Protein AF-0000000080777976 (afdb_homodimer)

Sequence (216 aa):
MDSKEVLAEQSKLFRENLPDVTKNFSDLCGTVFKDGKLSLKEKELIALAIAITVKCEGCVVHHTTGCVDAGCTMEEISEMIGVCVAMGGGPSKTFAGKALQLAEELLKMDSKEVLAEQSKLFRENLPDVTKNFSDLCGTVFKDGKLSLKEKELIALAIAITVKCEGCVVHHTTGCVDAGCTMEEISEMIGVCVAMGGGPSKTFAGKALQLAEELLK

Structure (mmCIF, N/CA/C/O backbone):
data_AF-0000000080777976-model_v1
#
loop_
_entity.id
_entity.type
_entity.pdbx_description
1 polymer 'Carboxymuconolactone decarboxylase-like domain-containing protein'
#
loop_
_atom_site.group_PDB
_atom_site.id
_atom_site.type_symbol
_atom_site.label_atom_id
_atom_site.label_alt_id
_atom_site.label_comp_id
_atom_site.label_asym_id
_atom_site.label_entity_id
_atom_site.label_seq_id
_atom_site.pdbx_PDB_ins_code
_atom_site.Cartn_x
_atom_site.Cartn_y
_atom_site.Cartn_z
_atom_site.occupancy
_atom_site.B_iso_or_equiv
_atom_site.auth_seq_id
_atom_site.auth_comp_id
_atom_site.auth_asym_id
_atom_site.auth_atom_id
_atom_site.pdbx_PDB_model_num
ATOM 1 N N . MET A 1 1 ? 10.43 26.172 -2.332 1 52.91 1 MET A N 1
ATOM 2 C CA . MET A 1 1 ? 9.602 26.031 -1.141 1 52.91 1 MET A CA 1
ATOM 3 C C . MET A 1 1 ? 9.664 24.594 -0.609 1 52.91 1 MET A C 1
ATOM 5 O O . MET A 1 1 ? 9.625 23.641 -1.383 1 52.91 1 MET A O 1
ATOM 9 N N . ASP A 1 2 ? 10.031 24.406 0.667 1 72 2 ASP A N 1
ATOM 10 C CA . ASP A 1 2 ? 10.125 23.141 1.373 1 72 2 ASP A CA 1
ATOM 11 C C . ASP A 1 2 ? 8.805 22.375 1.291 1 72 2 ASP A C 1
ATOM 13 O O . ASP A 1 2 ? 7.73 22.969 1.266 1 72 2 ASP A O 1
ATOM 17 N N . SER A 1 3 ? 8.875 21.109 0.883 1 76.94 3 SER A N 1
ATOM 18 C CA . SER A 1 3 ? 7.691 20.266 0.73 1 76.94 3 SER A CA 1
ATOM 19 C C . SER A 1 3 ? 6.715 20.469 1.886 1 76.94 3 SER A C 1
ATOM 21 O O . SER A 1 3 ? 5.504 20.516 1.678 1 76.94 3 SER A O 1
ATOM 23 N N . LYS A 1 4 ? 7.168 20.844 2.971 1 80.69 4 LYS A N 1
ATOM 24 C CA . LYS A 1 4 ? 6.332 21.031 4.152 1 80.69 4 LYS A CA 1
ATOM 25 C C . LYS A 1 4 ? 5.559 22.344 4.086 1 80.69 4 LYS A C 1
ATOM 27 O O . LYS A 1 4 ? 4.395 22.406 4.48 1 80.69 4 LYS A O 1
ATOM 32 N N . GLU A 1 5 ? 6.18 23.281 3.629 1 84.31 5 GLU A N 1
ATOM 33 C CA . GLU A 1 5 ? 5.551 24.594 3.488 1 84.31 5 GLU A CA 1
ATOM 34 C C . GLU A 1 5 ? 4.434 24.562 2.445 1 84.31 5 GLU A C 1
ATOM 36 O O . GLU A 1 5 ? 3.377 25.156 2.643 1 84.31 5 GLU A O 1
ATOM 41 N N . VAL A 1 6 ? 4.781 23.938 1.402 1 85.19 6 VAL A N 1
ATOM 42 C CA . VAL A 1 6 ? 3.789 23.828 0.337 1 85.19 6 VAL A CA 1
ATOM 43 C C . VAL A 1 6 ? 2.566 23.078 0.847 1 85.19 6 VAL A C 1
ATOM 45 O O . VAL A 1 6 ? 1.428 23.469 0.59 1 85.19 6 VAL A O 1
ATOM 48 N N . LEU A 1 7 ? 2.764 22.047 1.594 1 88.75 7 LEU A N 1
ATOM 49 C CA . LEU A 1 7 ? 1.675 21.25 2.146 1 88.75 7 LEU A CA 1
ATOM 50 C C . LEU A 1 7 ? 0.828 22.078 3.107 1 88.75 7 LEU A C 1
ATOM 52 O O . LEU A 1 7 ? -0.402 21.969 3.102 1 88.75 7 LEU A O 1
ATOM 56 N N . ALA A 1 8 ? 1.473 22.922 3.861 1 90.19 8 ALA A N 1
ATOM 57 C CA . ALA A 1 8 ? 0.773 23.766 4.82 1 90.19 8 ALA A CA 1
ATOM 58 C C . ALA A 1 8 ? -0.117 24.781 4.102 1 90.19 8 ALA A C 1
ATOM 60 O O . ALA A 1 8 ? -1.248 25.031 4.527 1 90.19 8 ALA A O 1
ATOM 61 N N . GLU A 1 9 ? 0.396 25.359 3.094 1 90.94 9 GLU A N 1
ATOM 62 C CA . GLU A 1 9 ? -0.361 26.328 2.316 1 90.94 9 GLU A CA 1
ATOM 63 C C . GLU A 1 9 ? -1.567 25.688 1.642 1 90.94 9 GLU A C 1
ATOM 65 O O . GLU A 1 9 ? -2.658 26.266 1.628 1 90.94 9 GLU A O 1
ATOM 70 N N . GLN A 1 10 ? -1.343 24.594 1.082 1 91.31 10 GLN A N 1
ATOM 71 C CA . GLN A 1 10 ? -2.434 23.875 0.436 1 91.31 10 GLN A CA 1
ATOM 72 C C . GLN A 1 10 ? -3.504 23.469 1.448 1 91.31 10 GLN A C 1
ATOM 74 O O . GLN A 1 10 ? -4.699 23.562 1.161 1 91.31 10 GLN A O 1
ATOM 79 N N . SER A 1 11 ? -3.043 23.062 2.566 1 92.62 11 SER A N 1
ATOM 80 C CA . SER A 1 11 ? -3.977 22.688 3.625 1 92.62 11 SER A CA 1
ATOM 81 C C . SER A 1 11 ? -4.836 23.875 4.043 1 92.62 11 SER A C 1
ATOM 83 O O . SER A 1 11 ? -6.035 23.719 4.293 1 92.62 11 SER A O 1
ATOM 85 N N . LYS A 1 12 ? -4.281 25 4.102 1 93.94 12 LYS A N 1
ATOM 86 C CA . LYS A 1 12 ? -5.02 26.219 4.418 1 93.94 12 LYS A CA 1
ATOM 87 C C . LYS A 1 12 ? -6.059 26.516 3.34 1 93.94 12 LYS A C 1
ATOM 89 O O . LYS A 1 12 ? -7.199 26.859 3.65 1 93.94 12 LYS A O 1
ATOM 94 N N . LEU A 1 13 ? -5.68 26.484 2.131 1 95.19 13 LEU A N 1
ATOM 95 C CA . LEU A 1 13 ? -6.586 26.734 1.016 1 95.19 13 LEU A CA 1
ATOM 96 C C . LEU A 1 13 ? -7.77 25.766 1.05 1 95.19 13 LEU A C 1
ATOM 98 O O . LEU A 1 13 ? -8.906 26.172 0.773 1 95.19 13 LEU A O 1
ATOM 102 N N . PHE A 1 14 ? -7.527 24.547 1.388 1 94.75 14 PHE A N 1
ATOM 103 C CA . PHE A 1 14 ? -8.594 23.562 1.475 1 94.75 14 PHE A CA 1
ATOM 104 C C . PHE A 1 14 ? -9.57 23.922 2.59 1 94.75 14 PHE A C 1
ATOM 106 O O . PHE A 1 14 ? -10.789 23.844 2.402 1 94.75 14 PHE A O 1
ATOM 113 N N . ARG A 1 15 ? -9 24.281 3.686 1 95.56 15 ARG A N 1
ATOM 114 C CA . ARG A 1 15 ? -9.844 24.625 4.828 1 95.56 15 ARG A CA 1
ATOM 115 C C . ARG A 1 15 ? -10.719 25.828 4.516 1 95.56 15 ARG A C 1
ATOM 117 O O . ARG A 1 15 ? -11.875 25.891 4.945 1 95.56 15 ARG A O 1
ATOM 124 N N . GLU A 1 16 ? -10.234 26.703 3.779 1 97.06 16 GLU A N 1
ATOM 125 C CA . GLU A 1 16 ? -10.945 27.938 3.484 1 97.06 16 GLU A CA 1
ATOM 126 C C . GLU A 1 16 ? -12 27.734 2.406 1 97.06 16 GLU A C 1
ATOM 128 O O . GLU A 1 16 ? -13.094 28.297 2.479 1 97.06 16 GLU A O 1
ATOM 133 N N . ASN A 1 17 ? -11.703 26.938 1.441 1 97.75 17 ASN A N 1
ATOM 134 C CA . ASN A 1 17 ? -12.57 26.859 0.273 1 97.75 17 ASN A CA 1
ATOM 135 C C . ASN A 1 17 ? -13.484 25.625 0.343 1 97.75 17 ASN A C 1
ATOM 137 O O . ASN A 1 17 ? -14.539 25.609 -0.288 1 97.75 17 ASN A O 1
ATOM 141 N N . LEU A 1 18 ? -13.117 24.625 1.074 1 97.69 18 LEU A N 1
ATOM 142 C CA . LEU A 1 18 ? -13.859 23.375 1.183 1 97.69 18 LEU A CA 1
ATOM 143 C C . LEU A 1 18 ? -13.938 22.906 2.631 1 97.69 18 LEU A C 1
ATOM 145 O O . LEU A 1 18 ? -13.539 21.781 2.943 1 97.69 18 LEU A O 1
ATOM 149 N N . PRO A 1 19 ? -14.461 23.656 3.545 1 97 19 PRO A N 1
ATOM 150 C CA . PRO A 1 19 ? -14.391 23.359 4.98 1 97 19 PRO A CA 1
ATOM 151 C C . PRO A 1 19 ? -15.086 22.062 5.348 1 97 19 PRO A C 1
ATOM 153 O O . PRO A 1 19 ? -14.57 21.281 6.164 1 97 19 PRO A O 1
ATOM 156 N N . ASP A 1 20 ? -16.109 21.844 4.648 1 97.94 20 ASP A N 1
ATOM 157 C CA . ASP A 1 20 ? -16.844 20.625 5 1 97.94 20 ASP A CA 1
ATOM 158 C C . ASP A 1 20 ? -16.109 19.391 4.508 1 97.94 20 ASP A C 1
ATOM 160 O O . ASP A 1 20 ? -16.031 18.375 5.215 1 97.94 20 ASP A O 1
ATOM 164 N N . VAL A 1 21 ? -15.641 19.5 3.303 1 97.19 21 VAL A N 1
ATOM 165 C CA . VAL A 1 21 ? -14.875 18.391 2.746 1 97.19 21 VAL A CA 1
ATOM 166 C C . VAL A 1 21 ? -13.633 18.125 3.598 1 97.19 21 VAL A C 1
ATOM 168 O O . VAL A 1 21 ? -13.305 16.984 3.902 1 97.19 21 VAL A O 1
ATOM 171 N N . THR A 1 22 ? -13.008 19.234 3.973 1 97.31 22 THR A N 1
ATOM 172 C CA . THR A 1 22 ? -11.797 19.125 4.781 1 97.31 22 THR A CA 1
ATOM 173 C C . THR A 1 22 ? -12.109 18.453 6.125 1 97.31 22 THR A C 1
ATOM 175 O O . THR A 1 22 ? -11.383 17.562 6.562 1 97.31 22 THR A O 1
ATOM 178 N N . LYS A 1 23 ? -13.141 18.828 6.711 1 97.56 23 LYS A N 1
ATOM 179 C CA . LYS A 1 23 ? -13.547 18.25 7.992 1 97.56 23 LYS A CA 1
ATOM 180 C C . LYS A 1 23 ? -13.883 16.766 7.852 1 97.56 23 LYS A C 1
ATOM 182 O O . LYS A 1 23 ? -13.445 15.953 8.664 1 97.56 23 LYS A O 1
ATOM 187 N N . ASN A 1 24 ? -14.656 16.422 6.895 1 97.94 24 ASN A N 1
ATOM 188 C CA . ASN A 1 24 ? -15.062 15.031 6.691 1 97.94 24 ASN A CA 1
ATOM 189 C C . ASN A 1 24 ? -13.867 14.141 6.383 1 97.94 24 ASN A C 1
ATOM 191 O O . ASN A 1 24 ? -13.812 12.992 6.836 1 97.94 24 ASN A O 1
ATOM 195 N N . PHE A 1 25 ? -12.961 14.719 5.598 1 97.56 25 PHE A N 1
ATOM 196 C CA . PHE A 1 25 ? -11.75 13.961 5.301 1 97.56 25 PHE A CA 1
ATOM 197 C C . PHE A 1 25 ? -10.922 13.742 6.559 1 97.56 25 PHE A C 1
ATOM 199 O O . PHE A 1 25 ? -10.406 12.641 6.789 1 97.56 25 PHE A O 1
ATOM 206 N N . SER A 1 26 ? -10.797 14.766 7.328 1 97.19 26 SER A N 1
ATOM 207 C CA . SER A 1 26 ? -10.078 14.648 8.586 1 97.19 26 SER A CA 1
ATOM 208 C C . SER A 1 26 ? -10.742 13.633 9.516 1 97.19 26 SER A C 1
ATOM 210 O O . SER A 1 26 ? -10.062 12.852 10.188 1 97.19 26 SER A O 1
ATOM 212 N N . ASP A 1 27 ? -12.039 13.641 9.562 1 98 27 ASP A N 1
ATOM 213 C CA . ASP A 1 27 ? -12.789 12.68 10.375 1 98 27 ASP A CA 1
ATOM 214 C C . ASP A 1 27 ? -12.57 11.25 9.867 1 98 27 ASP A C 1
ATOM 216 O O . ASP A 1 27 ? -12.438 10.32 10.664 1 98 27 ASP A O 1
ATOM 220 N N . LEU A 1 28 ? -12.578 11.094 8.57 1 97.94 28 LEU A N 1
ATOM 221 C CA . LEU A 1 28 ? -12.297 9.789 7.973 1 97.94 28 LEU A CA 1
ATOM 222 C C . LEU A 1 28 ? -10.914 9.289 8.391 1 97.94 28 LEU A C 1
ATOM 224 O O . LEU A 1 28 ? -10.773 8.156 8.844 1 97.94 28 LEU A O 1
ATOM 228 N N . CYS A 1 29 ? -9.914 10.125 8.266 1 97.88 29 CYS A N 1
ATOM 229 C CA . CYS A 1 29 ? -8.555 9.75 8.633 1 97.88 29 CYS A CA 1
ATOM 230 C C . CYS A 1 29 ? -8.469 9.422 10.117 1 97.88 29 CYS A C 1
ATOM 232 O O . CYS A 1 29 ? -7.785 8.469 10.508 1 97.88 29 CYS A O 1
ATOM 234 N N . GLY A 1 30 ? -9.18 10.227 10.945 1 97.5 30 GLY A N 1
ATOM 235 C CA . GLY A 1 30 ? -9.227 9.938 12.367 1 97.5 30 GLY A CA 1
ATOM 236 C C . GLY A 1 30 ? -9.789 8.562 12.68 1 97.5 30 GLY A C 1
ATOM 237 O O . GLY A 1 30 ? -9.312 7.883 13.594 1 97.5 30 GLY A O 1
ATOM 238 N N . THR A 1 31 ? -10.75 8.117 11.945 1 97.69 31 THR A N 1
ATOM 239 C CA . THR A 1 31 ? -11.375 6.812 12.125 1 97.69 31 THR A CA 1
ATOM 240 C C . THR A 1 31 ? -10.477 5.699 11.602 1 97.69 31 THR A C 1
ATOM 242 O O . THR A 1 31 ? -10.289 4.68 12.273 1 97.69 31 THR A O 1
ATOM 245 N N . VAL A 1 32 ? -9.891 5.906 10.5 1 97.94 32 VAL A N 1
ATOM 246 C CA . VAL A 1 32 ? -9.133 4.895 9.773 1 97.94 32 VAL A CA 1
ATOM 247 C C . VAL A 1 32 ? -7.816 4.609 10.5 1 97.94 32 VAL A C 1
ATOM 249 O O . VAL A 1 32 ? -7.371 3.461 10.562 1 97.94 32 VAL A O 1
ATOM 252 N N . PHE A 1 33 ? -7.238 5.602 11.078 1 98.12 33 PHE A N 1
ATOM 253 C CA . PHE A 1 33 ? -5.883 5.445 11.594 1 98.12 33 PHE A CA 1
ATOM 254 C C . PHE A 1 33 ? -5.898 5.23 13.102 1 98.12 33 PHE A C 1
ATOM 256 O O . PHE A 1 33 ? -4.844 5.219 13.742 1 98.12 33 PHE A O 1
ATOM 263 N N . LYS A 1 34 ? -7.109 5.004 13.602 1 96.38 34 LYS A N 1
ATOM 264 C CA . LYS A 1 34 ? -7.191 4.562 14.992 1 96.38 34 LYS A CA 1
ATOM 265 C C . LYS A 1 34 ? -6.676 3.137 15.148 1 96.38 34 LYS A C 1
ATOM 267 O O . LYS A 1 34 ? -6.832 2.312 14.242 1 96.38 34 LYS A O 1
ATOM 272 N N . ASP A 1 35 ? -6.098 2.838 16.359 1 96.38 35 ASP A N 1
ATOM 273 C CA . ASP A 1 35 ? -5.688 1.468 16.656 1 96.38 35 ASP A CA 1
ATOM 274 C C . ASP A 1 35 ? -6.875 0.513 16.594 1 96.38 35 ASP A C 1
ATOM 276 O O . ASP A 1 35 ? -7.98 0.862 17.016 1 96.38 35 ASP A O 1
ATOM 280 N N . GLY A 1 36 ? -6.648 -0.635 16.094 1 96.19 36 GLY A N 1
ATOM 281 C CA . GLY A 1 36 ? -7.578 -1.751 16 1 96.19 36 GLY A CA 1
ATOM 282 C C . GLY A 1 36 ? -6.883 -3.096 15.891 1 96.19 36 GLY A C 1
ATOM 283 O O . GLY A 1 36 ? -5.957 -3.385 16.656 1 96.19 36 GLY A O 1
ATOM 284 N N . LYS A 1 37 ? -7.398 -3.939 15.016 1 97.19 37 LYS A N 1
ATOM 285 C CA . LYS A 1 37 ? -6.68 -5.184 14.758 1 97.19 37 LYS A CA 1
ATOM 286 C C . LYS A 1 37 ? -5.305 -4.914 14.164 1 97.19 37 LYS A C 1
ATOM 288 O O . LYS A 1 37 ? -4.355 -5.664 14.406 1 97.19 37 LYS A O 1
ATOM 293 N N . LEU A 1 38 ? -5.301 -3.904 13.289 1 97.88 38 LEU A N 1
ATOM 294 C CA . LEU A 1 38 ? -4.023 -3.348 12.867 1 97.88 38 LEU A CA 1
ATOM 295 C C . LEU A 1 38 ? -3.633 -2.158 13.742 1 97.88 38 LEU A C 1
ATOM 297 O O . LEU A 1 38 ? -4.473 -1.312 14.055 1 97.88 38 LEU A O 1
ATOM 301 N N . SER A 1 39 ? -2.359 -2.107 14.094 1 98.31 39 SER A N 1
ATOM 302 C CA . SER A 1 39 ? -1.859 -0.978 14.875 1 98.31 39 SER A CA 1
ATOM 303 C C . SER A 1 39 ? -1.687 0.261 14 1 98.31 39 SER A C 1
ATOM 305 O O . SER A 1 39 ? -1.644 0.162 12.773 1 98.31 39 SER A O 1
ATOM 307 N N . LEU A 1 40 ? -1.565 1.391 14.688 1 98.25 40 LEU A N 1
ATOM 308 C CA . LEU A 1 40 ? -1.245 2.621 13.969 1 98.25 40 LEU A CA 1
ATOM 309 C C . LEU A 1 40 ? 0.042 2.465 13.164 1 98.25 40 LEU A C 1
ATOM 311 O O . LEU A 1 40 ? 0.13 2.936 12.031 1 98.25 40 LEU A O 1
ATOM 315 N N . LYS A 1 41 ? 1.002 1.808 13.75 1 98.19 41 LYS A N 1
ATOM 316 C CA . LYS A 1 41 ? 2.279 1.559 13.086 1 98.19 41 LYS A CA 1
ATOM 317 C C . LYS A 1 41 ? 2.082 0.798 11.781 1 9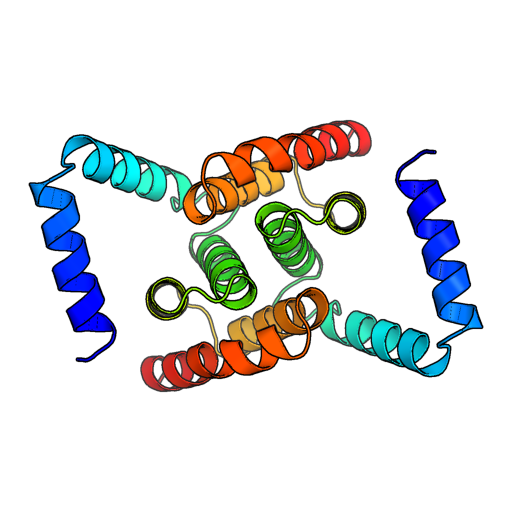8.19 41 LYS A C 1
ATOM 319 O O . LYS A 1 41 ? 2.637 1.178 10.75 1 98.19 41 LYS A O 1
ATOM 324 N N . GLU A 1 42 ? 1.254 -0.212 11.805 1 98.5 42 GLU A N 1
ATOM 325 C CA . GLU A 1 42 ? 0.974 -1.018 10.625 1 98.5 42 GLU A CA 1
ATOM 326 C C . GLU A 1 42 ? 0.219 -0.21 9.57 1 98.5 42 GLU A C 1
ATOM 328 O O . GLU A 1 42 ? 0.514 -0.304 8.375 1 98.5 42 GLU A O 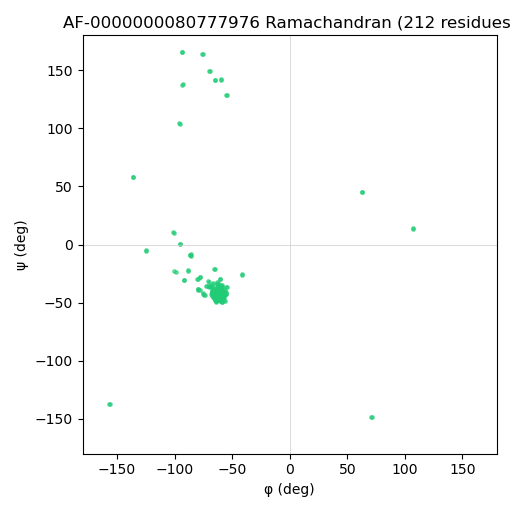1
ATOM 333 N N . LYS A 1 43 ? -0.694 0.569 10.008 1 98.81 43 LYS A N 1
ATOM 334 C CA . LYS A 1 43 ? -1.496 1.364 9.078 1 98.81 43 LYS A CA 1
ATOM 335 C C . LYS A 1 43 ? -0.656 2.455 8.422 1 98.81 43 LYS A C 1
ATOM 337 O O . LYS A 1 43 ? -0.855 2.777 7.25 1 98.81 43 LYS A O 1
ATOM 342 N N . GLU A 1 44 ? 0.287 3.041 9.148 1 98.75 44 GLU A N 1
ATOM 343 C CA . GLU A 1 44 ? 1.192 4.031 8.57 1 98.75 44 GLU A CA 1
ATOM 344 C C . GLU A 1 44 ? 2.117 3.395 7.535 1 98.75 44 GLU A C 1
ATOM 346 O O . GLU A 1 44 ? 2.42 4.004 6.508 1 98.75 44 GLU A O 1
ATOM 351 N N . LEU A 1 45 ? 2.561 2.145 7.84 1 98.81 45 LEU A N 1
ATOM 352 C CA . LEU A 1 45 ? 3.381 1.438 6.859 1 98.81 45 LEU A CA 1
ATOM 353 C C . LEU A 1 45 ? 2.604 1.198 5.57 1 98.81 45 LEU A C 1
ATOM 355 O O . LEU A 1 45 ? 3.141 1.369 4.477 1 98.81 45 LEU A O 1
ATOM 359 N N . ILE A 1 46 ? 1.351 0.856 5.723 1 98.88 46 ILE A N 1
ATOM 360 C CA . ILE A 1 46 ? 0.497 0.605 4.566 1 98.88 46 ILE A CA 1
ATOM 361 C C . ILE A 1 46 ? 0.293 1.901 3.783 1 98.88 46 ILE A C 1
ATOM 363 O O . ILE A 1 46 ? 0.428 1.923 2.559 1 98.88 46 ILE A O 1
ATOM 367 N N . ALA A 1 47 ? 0.011 2.969 4.465 1 98.81 47 ALA A N 1
ATOM 368 C CA . ALA A 1 47 ? -0.204 4.262 3.818 1 98.81 47 ALA A CA 1
ATOM 369 C C . ALA A 1 47 ? 1.056 4.73 3.094 1 98.81 47 ALA A C 1
ATOM 371 O O . ALA A 1 47 ? 0.979 5.254 1.98 1 98.81 47 ALA A O 1
ATOM 372 N N . LEU A 1 48 ? 2.203 4.531 3.703 1 98.75 48 LEU A N 1
ATOM 373 C CA . LEU A 1 48 ? 3.465 4.922 3.086 1 98.75 48 LEU A CA 1
ATOM 374 C C . LEU A 1 48 ? 3.738 4.098 1.832 1 98.75 48 LEU A C 1
ATOM 376 O O . LEU A 1 48 ? 4.191 4.633 0.817 1 98.75 48 LEU A O 1
ATOM 380 N N . ALA A 1 49 ? 3.459 2.803 1.928 1 98.81 49 ALA A N 1
ATOM 381 C CA . ALA A 1 49 ? 3.635 1.949 0.756 1 98.81 49 ALA A CA 1
ATOM 382 C C . ALA A 1 49 ? 2.777 2.432 -0.409 1 98.81 49 ALA A C 1
ATOM 384 O O . ALA A 1 49 ? 3.246 2.5 -1.548 1 98.81 49 ALA A O 1
ATOM 385 N N . ILE A 1 50 ? 1.543 2.773 -0.069 1 98.69 50 ILE A N 1
ATOM 386 C CA . ILE A 1 50 ? 0.646 3.293 -1.095 1 98.69 50 ILE A CA 1
ATOM 387 C C . ILE A 1 50 ? 1.21 4.594 -1.664 1 98.69 50 ILE A C 1
ATOM 389 O O . ILE A 1 50 ? 1.285 4.766 -2.883 1 98.69 50 ILE A O 1
ATOM 393 N N . ALA A 1 51 ? 1.657 5.508 -0.828 1 98.31 51 ALA A N 1
ATOM 394 C CA . ALA A 1 51 ? 2.18 6.809 -1.242 1 98.31 51 ALA A CA 1
ATOM 395 C C . ALA A 1 51 ? 3.354 6.648 -2.205 1 98.31 51 ALA A C 1
ATOM 397 O O . ALA A 1 51 ? 3.418 7.324 -3.232 1 98.31 51 ALA A O 1
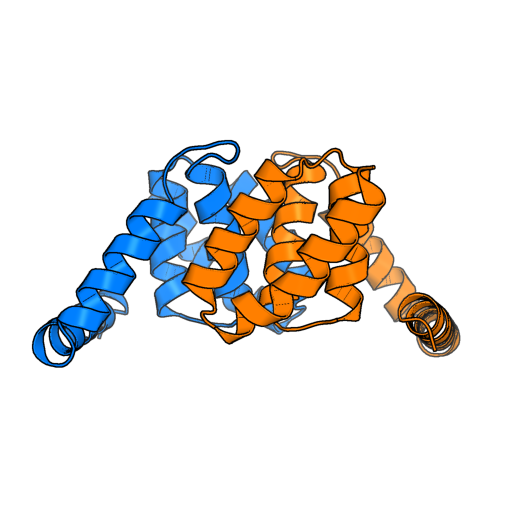ATOM 398 N N . ILE A 1 52 ? 4.27 5.727 -1.858 1 98.19 52 ILE A N 1
ATOM 399 C CA . ILE A 1 52 ? 5.457 5.48 -2.668 1 98.19 52 ILE A CA 1
ATOM 400 C C . ILE A 1 52 ? 5.043 4.965 -4.047 1 98.19 52 ILE A C 1
ATOM 402 O O . ILE A 1 52 ? 5.562 5.422 -5.066 1 98.19 52 ILE A O 1
ATOM 406 N N . THR A 1 53 ? 4.105 4.086 -4.023 1 97.75 53 THR A N 1
ATOM 407 C CA . THR A 1 53 ? 3.791 3.385 -5.262 1 97.75 53 THR A CA 1
ATOM 408 C C . THR A 1 53 ? 2.951 4.266 -6.184 1 97.75 53 THR A C 1
ATOM 410 O O . THR A 1 53 ? 3.076 4.191 -7.406 1 97.75 53 THR A O 1
ATOM 413 N N . VAL A 1 54 ? 2.156 5.203 -5.617 1 96.69 54 VAL A N 1
ATOM 414 C CA . VAL A 1 54 ? 1.346 6.082 -6.457 1 96.69 54 VAL A CA 1
ATOM 415 C C . VAL A 1 54 ? 2.084 7.398 -6.691 1 96.69 54 VAL A C 1
ATOM 417 O O . VAL A 1 54 ? 1.549 8.312 -7.324 1 96.69 54 VAL A O 1
ATOM 420 N N . LYS A 1 55 ? 3.271 7.543 -6.152 1 96.5 55 LYS A N 1
ATOM 421 C CA . LYS A 1 55 ? 4.195 8.648 -6.395 1 96.5 55 LYS A CA 1
ATOM 422 C C . LYS A 1 55 ? 3.6 9.977 -5.926 1 96.5 55 LYS A C 1
ATOM 424 O O . LYS A 1 55 ? 3.621 10.961 -6.66 1 96.5 55 LYS A O 1
ATOM 429 N N . CYS A 1 56 ? 3.043 9.977 -4.77 1 95.56 56 CYS A N 1
ATOM 430 C CA . CYS A 1 56 ? 2.537 11.188 -4.121 1 95.56 56 CYS A CA 1
ATOM 431 C C . CYS A 1 56 ? 3.566 11.758 -3.152 1 95.56 56 CYS A C 1
ATOM 433 O O . CYS A 1 56 ? 3.699 11.273 -2.025 1 95.56 56 CYS A O 1
ATOM 435 N N . GLU A 1 57 ? 4.199 12.828 -3.557 1 94 57 GLU A N 1
ATOM 436 C CA . GLU A 1 57 ? 5.34 13.359 -2.818 1 94 57 GLU A CA 1
ATOM 437 C C . GLU A 1 57 ? 4.922 13.844 -1.432 1 94 57 GLU A C 1
ATOM 439 O O . GLU A 1 57 ? 5.57 13.523 -0.435 1 94 57 GLU A O 1
ATOM 444 N N . GLY A 1 58 ? 3.869 14.602 -1.386 1 94.12 58 GLY A N 1
ATOM 445 C CA . GLY A 1 58 ? 3.4 15.078 -0.096 1 94.12 58 GLY A CA 1
ATOM 446 C C . GLY A 1 58 ? 3.021 13.953 0.854 1 94.12 58 GLY A C 1
ATOM 447 O O . GLY A 1 58 ? 3.297 14.031 2.055 1 94.12 58 GLY A O 1
ATOM 448 N N . CYS A 1 59 ? 2.443 12.891 0.347 1 97.06 59 CYS A N 1
ATOM 449 C CA . CYS A 1 59 ? 2.035 11.758 1.171 1 97.06 59 CYS A CA 1
ATOM 450 C C . CYS A 1 59 ? 3.248 10.992 1.688 1 97.06 59 CYS A C 1
ATOM 452 O O . CYS A 1 59 ? 3.225 10.469 2.803 1 97.06 59 CYS A O 1
ATOM 454 N N . VAL A 1 60 ? 4.277 10.93 0.803 1 97.06 60 VAL A N 1
ATOM 455 C CA . VAL A 1 60 ? 5.492 10.242 1.228 1 97.06 60 VAL A CA 1
ATOM 456 C C . VAL A 1 60 ? 6.078 10.938 2.455 1 97.06 60 VAL A C 1
ATOM 458 O O . VAL A 1 60 ? 6.457 10.273 3.426 1 97.06 60 VAL A O 1
ATOM 461 N N . VAL A 1 61 ? 6.117 12.219 2.451 1 95.44 61 VAL A N 1
ATOM 462 C CA . VAL A 1 61 ? 6.641 12.977 3.58 1 95.44 61 VAL A CA 1
ATOM 463 C C . VAL A 1 61 ? 5.75 12.766 4.805 1 95.44 61 VAL A C 1
ATOM 465 O O . VAL A 1 61 ? 6.246 12.469 5.895 1 95.44 61 VAL A O 1
ATOM 468 N N . HIS A 1 62 ? 4.508 12.891 4.602 1 96.38 62 HIS A 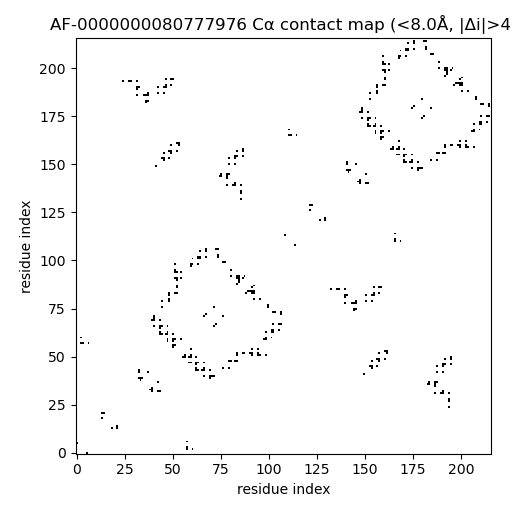N 1
ATOM 469 C CA . HIS A 1 62 ? 3.549 12.805 5.695 1 96.38 62 HIS A CA 1
ATOM 470 C C . HIS A 1 62 ? 3.578 11.422 6.344 1 96.38 62 HIS A C 1
ATOM 472 O O . HIS A 1 62 ? 3.68 11.312 7.566 1 96.38 62 HIS A O 1
ATOM 478 N N . HIS A 1 63 ? 3.586 10.406 5.602 1 98.25 63 HIS A N 1
ATOM 479 C CA . HIS A 1 63 ? 3.436 9.07 6.164 1 98.25 63 HIS A CA 1
ATOM 480 C C . HIS A 1 63 ? 4.785 8.477 6.559 1 98.25 63 HIS A C 1
ATOM 482 O O . HIS A 1 63 ? 4.852 7.562 7.383 1 98.25 63 HIS A O 1
ATOM 488 N N . THR A 1 64 ? 5.875 8.977 5.969 1 98.19 64 THR A N 1
ATOM 489 C CA . THR A 1 64 ? 7.168 8.625 6.547 1 98.19 64 THR A CA 1
ATOM 490 C C . THR A 1 64 ? 7.285 9.156 7.973 1 98.19 64 THR A C 1
ATOM 492 O O . THR A 1 64 ? 7.688 8.422 8.883 1 98.19 64 THR A O 1
ATOM 495 N N . THR A 1 65 ? 6.922 10.422 8.141 1 97.81 65 THR A N 1
ATOM 496 C CA . THR A 1 65 ? 6.918 11.023 9.469 1 97.81 65 THR A CA 1
ATOM 497 C C . THR A 1 65 ? 5.984 10.258 10.406 1 97.81 65 THR A C 1
ATOM 499 O O . THR A 1 65 ? 6.34 9.977 11.555 1 97.81 65 THR A O 1
ATOM 502 N N . GLY A 1 66 ? 4.797 9.922 9.891 1 97.94 66 GLY A N 1
ATOM 503 C CA . GLY A 1 66 ? 3.852 9.141 10.672 1 97.94 66 GLY A CA 1
ATOM 504 C C . GLY A 1 66 ? 4.402 7.793 11.102 1 97.94 66 GLY A C 1
ATOM 505 O O . GLY A 1 66 ? 4.176 7.352 12.234 1 97.94 66 GLY A O 1
ATOM 506 N N . CYS A 1 67 ? 5.109 7.105 10.219 1 98.5 67 CYS A N 1
ATOM 507 C CA . CYS A 1 67 ? 5.727 5.824 10.531 1 98.5 67 CYS A CA 1
ATOM 508 C C . CYS A 1 67 ? 6.727 5.965 11.672 1 98.5 67 CYS A C 1
ATOM 510 O O . CYS A 1 67 ? 6.684 5.195 12.633 1 98.5 67 CYS A O 1
ATOM 512 N N . VAL A 1 68 ? 7.59 6.945 11.555 1 98.44 68 VAL A N 1
ATOM 513 C CA . VAL A 1 68 ? 8.625 7.145 12.562 1 98.44 68 VAL A CA 1
ATOM 514 C C . VAL A 1 68 ? 7.98 7.508 13.898 1 98.44 68 VAL A C 1
ATOM 516 O O . VAL A 1 68 ? 8.344 6.953 14.945 1 98.44 68 VAL A O 1
ATOM 519 N N . ASP A 1 69 ? 7.004 8.406 13.891 1 98.19 69 ASP A N 1
ATOM 520 C CA . ASP A 1 69 ? 6.305 8.812 15.109 1 98.19 69 ASP A CA 1
ATOM 521 C C . ASP A 1 69 ? 5.605 7.629 15.766 1 98.19 69 ASP A C 1
ATOM 523 O O . ASP A 1 69 ? 5.488 7.574 16.984 1 98.19 69 ASP A O 1
ATOM 527 N N . ALA A 1 70 ? 5.184 6.633 14.977 1 98.06 70 ALA A N 1
ATOM 528 C CA . ALA A 1 70 ? 4.453 5.473 15.484 1 98.06 70 ALA A CA 1
ATOM 529 C C . ALA A 1 70 ? 5.41 4.387 15.961 1 98.06 70 ALA A C 1
ATOM 531 O O . ALA A 1 70 ? 4.98 3.354 16.469 1 98.06 70 ALA A O 1
ATOM 532 N N . GLY A 1 71 ? 6.723 4.578 15.664 1 98.06 71 GLY A N 1
ATOM 533 C CA . GLY A 1 71 ? 7.715 3.67 16.219 1 98.06 71 GLY A CA 1
ATOM 534 C C . GLY A 1 71 ? 8.289 2.719 15.188 1 98.06 71 GLY A C 1
ATOM 535 O O . GLY A 1 71 ? 8.914 1.715 15.539 1 98.06 71 GLY A O 1
ATOM 536 N N . CYS A 1 72 ? 8.062 2.988 13.953 1 98.06 72 CYS A N 1
ATOM 537 C CA . CYS A 1 72 ? 8.672 2.156 12.922 1 98.06 72 CYS A CA 1
ATOM 538 C C . CYS A 1 72 ? 10.188 2.275 12.945 1 98.06 72 CYS A C 1
ATOM 540 O O . CYS A 1 72 ? 10.727 3.369 13.125 1 98.06 72 CYS A O 1
ATOM 542 N N . THR A 1 73 ? 10.82 1.086 12.703 1 97.88 73 THR A N 1
ATOM 543 C CA . THR A 1 73 ? 12.281 1.078 12.586 1 97.88 73 THR A CA 1
ATOM 544 C C . THR A 1 73 ? 12.711 1.216 11.133 1 97.88 73 THR A C 1
ATOM 546 O O . THR A 1 73 ? 11.891 1.072 10.219 1 97.88 73 THR A O 1
ATOM 549 N N . MET A 1 74 ? 14.055 1.53 11 1 97.5 74 MET A N 1
ATOM 550 C CA . MET A 1 74 ? 14.602 1.6 9.656 1 97.5 74 MET A CA 1
ATOM 551 C C . MET A 1 74 ? 14.445 0.265 8.93 1 97.5 74 MET A C 1
ATOM 553 O O . MET A 1 74 ? 14.18 0.232 7.73 1 97.5 74 MET A O 1
ATOM 557 N N . GLU A 1 75 ? 14.555 -0.815 9.688 1 97.81 75 GLU A N 1
ATOM 558 C CA . GLU A 1 75 ? 14.43 -2.146 9.102 1 97.81 75 GLU A CA 1
ATOM 559 C C . GLU A 1 75 ? 13 -2.408 8.625 1 97.81 75 GLU A C 1
ATOM 561 O O . GLU A 1 75 ? 12.789 -2.961 7.547 1 97.81 75 GLU A O 1
ATOM 566 N N . GLU A 1 76 ? 12.031 -2.025 9.391 1 98.25 76 GLU A N 1
ATOM 567 C CA . GLU A 1 76 ? 10.633 -2.193 9 1 98.25 76 GLU A CA 1
ATOM 568 C C . GLU A 1 76 ? 10.305 -1.374 7.754 1 98.25 76 GLU A C 1
ATOM 570 O O . GLU A 1 76 ? 9.656 -1.87 6.832 1 98.25 76 GLU A O 1
ATOM 575 N N . ILE A 1 77 ? 10.805 -0.17 7.711 1 98.62 77 ILE A N 1
ATOM 576 C CA . ILE A 1 77 ? 10.57 0.71 6.57 1 98.62 77 ILE A CA 1
ATOM 577 C C . ILE A 1 77 ? 11.266 0.145 5.332 1 98.62 77 ILE A C 1
ATOM 579 O O . ILE A 1 77 ? 10.688 0.128 4.242 1 98.62 77 ILE A O 1
ATOM 583 N N . SER A 1 78 ? 12.445 -0.391 5.516 1 98.31 78 SER A N 1
ATOM 584 C CA . SER A 1 78 ? 13.203 -0.959 4.402 1 98.31 78 SER A CA 1
ATOM 585 C C . SER A 1 78 ? 12.508 -2.197 3.84 1 98.31 78 SER A C 1
ATOM 587 O O . SER A 1 78 ? 12.43 -2.371 2.621 1 98.31 78 SER A O 1
ATOM 589 N N . GLU A 1 79 ? 12.055 -3.027 4.715 1 98.5 79 GLU A N 1
ATOM 590 C CA . GLU A 1 79 ? 11.352 -4.219 4.254 1 98.5 79 GLU A CA 1
ATOM 591 C C . GLU A 1 79 ? 10.062 -3.852 3.52 1 98.5 79 GLU A C 1
ATOM 593 O O . GLU A 1 79 ? 9.719 -4.465 2.508 1 98.5 79 GLU A O 1
ATOM 598 N N . MET A 1 80 ? 9.336 -2.859 4.027 1 98.69 80 MET A N 1
ATOM 599 C CA . MET A 1 80 ? 8.148 -2.375 3.34 1 98.69 80 MET A CA 1
ATOM 600 C C . MET A 1 80 ? 8.492 -1.847 1.952 1 98.69 80 MET A C 1
ATOM 602 O O . MET A 1 80 ? 7.781 -2.117 0.983 1 98.69 80 MET A O 1
ATOM 606 N N . ILE A 1 81 ? 9.594 -1.182 1.815 1 98.56 81 ILE A N 1
ATOM 607 C CA . ILE A 1 81 ? 10.023 -0.638 0.533 1 98.56 81 ILE A CA 1
ATOM 608 C C . ILE A 1 81 ? 10.344 -1.778 -0.432 1 98.56 81 ILE A C 1
ATOM 610 O O . ILE A 1 81 ? 10.07 -1.68 -1.631 1 98.56 81 ILE A O 1
ATOM 614 N N . GLY A 1 82 ? 10.867 -2.887 0.148 1 98.56 82 GLY A N 1
ATOM 615 C CA . GLY A 1 82 ? 11.023 -4.066 -0.687 1 98.56 82 GLY A CA 1
ATOM 616 C C . GLY A 1 82 ? 9.734 -4.5 -1.357 1 98.56 82 GLY A C 1
ATOM 617 O O . GLY A 1 82 ? 9.727 -4.836 -2.543 1 98.56 82 GLY A O 1
ATOM 618 N N . VAL A 1 83 ? 8.648 -4.469 -0.615 1 98.69 83 VAL A N 1
ATOM 619 C CA . VAL A 1 83 ? 7.344 -4.828 -1.172 1 98.69 83 VAL A CA 1
ATOM 620 C C . VAL A 1 83 ? 6.953 -3.826 -2.254 1 98.69 83 VAL A C 1
ATOM 622 O O . VAL A 1 83 ? 6.457 -4.211 -3.314 1 98.69 83 VAL A O 1
ATOM 625 N N . CYS A 1 84 ? 7.254 -2.531 -2.027 1 98.56 84 CYS A N 1
ATOM 626 C CA . CYS A 1 84 ? 6.973 -1.506 -3.025 1 98.56 84 CYS A CA 1
ATOM 627 C C . CYS A 1 84 ? 7.723 -1.782 -4.32 1 98.56 84 CYS A C 1
ATOM 629 O O . CYS A 1 84 ? 7.184 -1.59 -5.41 1 98.56 84 CYS A O 1
ATOM 631 N N . VAL A 1 85 ? 8.953 -2.178 -4.215 1 98 85 VAL A N 1
ATOM 632 C CA . VAL A 1 85 ? 9.781 -2.43 -5.387 1 98 85 VAL A CA 1
ATOM 633 C C . VAL A 1 85 ? 9.258 -3.643 -6.148 1 98 85 VAL A C 1
ATOM 635 O O . VAL A 1 85 ? 9.172 -3.625 -7.379 1 98 85 VAL A O 1
ATOM 638 N N . ALA A 1 86 ? 8.852 -4.684 -5.414 1 98.25 86 ALA A N 1
ATOM 639 C CA . ALA A 1 86 ? 8.273 -5.859 -6.055 1 98.25 86 ALA A CA 1
ATOM 640 C C . ALA A 1 86 ? 6.98 -5.512 -6.777 1 98.25 86 ALA A C 1
ATOM 642 O O . ALA A 1 86 ? 6.703 -6.035 -7.859 1 98.25 86 ALA A O 1
ATOM 643 N N . MET A 1 87 ? 6.277 -4.578 -6.25 1 97.81 87 MET A N 1
ATOM 644 C CA . MET A 1 87 ? 4.945 -4.266 -6.754 1 97.81 87 MET A CA 1
ATOM 645 C C . MET A 1 87 ? 5.008 -3.18 -7.82 1 97.81 87 MET A C 1
ATOM 647 O O . MET A 1 87 ? 4.184 -3.15 -8.734 1 97.81 87 MET A O 1
ATOM 651 N N . GLY A 1 88 ? 6 -2.285 -7.707 1 97.19 88 GLY A N 1
ATOM 652 C CA . GLY A 1 88 ? 5.992 -1.105 -8.555 1 97.19 88 GLY A CA 1
ATOM 653 C C . GLY A 1 88 ? 7.273 -0.932 -9.352 1 97.19 88 GLY A C 1
ATOM 654 O O . GLY A 1 88 ? 7.441 0.067 -10.055 1 97.19 88 GLY A O 1
ATOM 655 N N . GLY A 1 89 ? 8.266 -1.771 -9.133 1 96.25 89 GLY A N 1
ATOM 656 C CA . GLY A 1 89 ? 9.477 -1.794 -9.93 1 96.25 89 GLY A CA 1
ATOM 657 C C . GLY A 1 89 ? 10.367 -0.586 -9.703 1 96.25 89 GLY A C 1
ATOM 658 O O . GLY A 1 89 ? 10.484 -0.102 -8.57 1 96.25 89 GLY A O 1
ATOM 659 N N . GLY A 1 90 ? 11.031 -0.258 -10.789 1 95.25 90 GLY A N 1
ATOM 660 C CA . GLY A 1 90 ? 12.008 0.822 -10.781 1 95.25 90 GLY A CA 1
ATOM 661 C C . GLY A 1 90 ? 11.43 2.145 -10.32 1 95.25 90 GLY A C 1
ATOM 662 O O . GLY A 1 90 ? 12.031 2.83 -9.484 1 95.25 90 GLY A O 1
ATOM 663 N N . PRO A 1 91 ? 10.305 2.518 -10.859 1 95.12 91 PRO A N 1
ATOM 664 C CA . PRO A 1 91 ? 9.711 3.777 -10.406 1 95.12 91 PRO A CA 1
ATOM 665 C C . PRO A 1 91 ? 9.477 3.816 -8.898 1 95.12 91 PRO A C 1
ATOM 667 O O . PRO A 1 91 ? 9.758 4.828 -8.258 1 95.12 91 PRO A O 1
ATOM 670 N N . SER A 1 92 ? 8.984 2.723 -8.336 1 96.75 92 SER A N 1
ATOM 671 C CA . SER A 1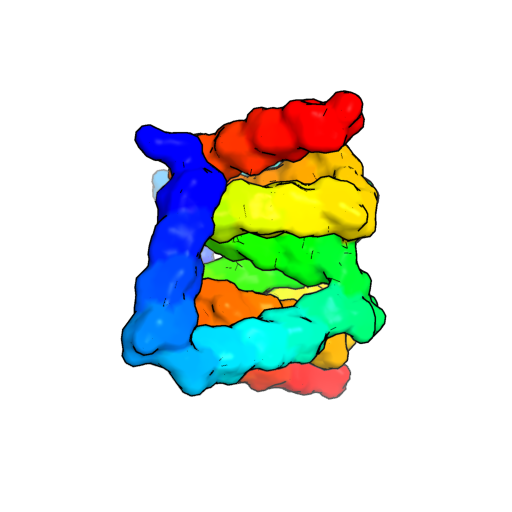 92 ? 8.797 2.678 -6.887 1 96.75 92 SER A CA 1
ATOM 672 C C . SER A 1 92 ? 10.141 2.738 -6.156 1 96.75 92 SER A C 1
ATOM 674 O O . SER A 1 92 ? 10.258 3.398 -5.121 1 96.75 92 SER A O 1
ATOM 676 N N . LYS A 1 93 ? 11.117 2.053 -6.688 1 95.81 93 LYS A N 1
ATOM 677 C CA . LYS A 1 93 ? 12.453 2.094 -6.105 1 95.81 93 LYS A CA 1
ATOM 678 C C . LYS A 1 93 ? 12.984 3.523 -6.047 1 95.81 93 LYS A C 1
ATOM 680 O O . LYS A 1 93 ? 13.492 3.959 -5.012 1 95.81 93 LYS A O 1
ATOM 685 N N . THR A 1 94 ? 12.836 4.246 -7.102 1 93.56 94 THR A N 1
ATOM 686 C CA . THR A 1 94 ? 13.328 5.613 -7.191 1 93.56 94 THR A CA 1
ATOM 687 C C . THR A 1 94 ? 12.586 6.523 -6.215 1 93.56 94 THR A C 1
ATOM 689 O O . THR A 1 94 ? 13.203 7.301 -5.488 1 93.56 94 THR A O 1
ATOM 692 N N . PHE A 1 95 ? 11.336 6.352 -6.18 1 93.44 95 PHE A N 1
ATOM 693 C CA . PHE A 1 95 ? 10.523 7.215 -5.336 1 93.44 95 PHE A CA 1
ATOM 694 C C . PHE A 1 95 ? 10.75 6.902 -3.861 1 93.44 95 PHE A C 1
ATOM 696 O O . PHE A 1 95 ? 10.672 7.793 -3.012 1 93.44 95 PHE A O 1
ATOM 703 N N . ALA A 1 96 ? 11.031 5.695 -3.561 1 96.38 96 ALA A N 1
ATOM 704 C CA . ALA A 1 96 ? 11.242 5.258 -2.184 1 96.38 96 ALA A CA 1
ATOM 705 C C . ALA A 1 96 ? 12.492 5.914 -1.591 1 96.38 96 ALA A C 1
ATOM 707 O O . ALA A 1 96 ? 12.648 5.965 -0.369 1 96.38 96 ALA A O 1
ATOM 708 N N . GLY A 1 97 ? 13.367 6.371 -2.447 1 95.94 97 GLY A N 1
ATOM 709 C CA . GLY A 1 97 ? 14.578 7.035 -1.98 1 95.94 97 GLY A CA 1
ATOM 710 C C . GLY A 1 97 ? 14.297 8.211 -1.061 1 95.94 97 GLY A C 1
ATOM 711 O O . GLY A 1 97 ? 14.984 8.398 -0.06 1 95.94 97 GLY A O 1
ATOM 712 N N . LYS A 1 98 ? 13.289 8.883 -1.346 1 93.81 98 LYS A N 1
ATOM 713 C CA . LYS A 1 98 ? 12.906 10.023 -0.52 1 93.81 98 LYS A CA 1
ATOM 714 C C . LYS A 1 98 ? 12.469 9.57 0.871 1 93.81 98 LYS A C 1
ATOM 716 O O . LYS A 1 98 ? 12.812 10.203 1.871 1 93.81 98 LYS A O 1
ATOM 721 N N . ALA A 1 99 ? 11.68 8.547 0.902 1 96.5 99 ALA A N 1
ATOM 722 C CA . ALA A 1 99 ? 11.219 8.016 2.18 1 96.5 99 ALA A CA 1
ATOM 723 C C . ALA A 1 99 ? 12.398 7.535 3.029 1 96.5 99 ALA A C 1
ATOM 725 O O . ALA A 1 99 ? 12.438 7.781 4.234 1 96.5 99 ALA A O 1
ATOM 726 N N . LEU A 1 100 ? 13.344 6.883 2.389 1 97.31 100 LEU A N 1
ATOM 727 C CA . LEU A 1 100 ? 14.508 6.379 3.104 1 97.31 100 LEU A CA 1
ATOM 728 C C . LEU A 1 100 ? 15.336 7.527 3.676 1 97.31 100 LEU A C 1
ATOM 730 O O . LEU A 1 100 ? 15.758 7.48 4.832 1 97.31 100 LEU A O 1
ATOM 734 N N . GLN A 1 101 ? 15.539 8.539 2.898 1 96.75 101 GLN A N 1
ATOM 735 C CA . GLN A 1 101 ? 16.312 9.695 3.336 1 96.75 101 GLN A CA 1
ATOM 736 C C . GLN A 1 101 ? 15.648 10.383 4.523 1 96.75 101 GLN A C 1
ATOM 738 O O . GLN A 1 101 ? 16.312 10.711 5.508 1 96.75 101 GLN A O 1
ATOM 743 N N . LEU A 1 102 ? 14.453 10.594 4.418 1 96.06 102 LEU A N 1
ATOM 744 C CA . LEU A 1 102 ? 13.711 11.273 5.477 1 96.06 102 LEU A CA 1
ATOM 745 C C . LEU A 1 102 ? 13.672 10.422 6.742 1 96.06 102 LEU A C 1
ATOM 747 O O . LEU A 1 102 ? 13.852 10.938 7.848 1 96.06 102 LEU A O 1
ATOM 751 N N . ALA A 1 103 ? 13.383 9.164 6.621 1 97.5 103 ALA A N 1
ATOM 752 C CA . ALA A 1 103 ? 13.359 8.266 7.773 1 97.5 103 ALA A CA 1
ATOM 753 C C . ALA A 1 103 ? 14.695 8.266 8.5 1 97.5 103 ALA A C 1
ATOM 755 O O . ALA A 1 103 ? 14.742 8.297 9.734 1 97.5 103 ALA A O 1
ATOM 756 N N . GLU A 1 104 ? 15.742 8.195 7.707 1 97.12 104 GLU A N 1
ATOM 757 C CA . GLU A 1 104 ? 17.078 8.227 8.305 1 97.12 104 GLU A CA 1
ATOM 758 C C . GLU A 1 104 ? 17.281 9.5 9.109 1 97.12 104 GLU A C 1
ATOM 760 O O . GLU A 1 104 ? 17.859 9.469 10.203 1 97.12 104 GLU A O 1
ATOM 765 N N . GLU A 1 105 ? 16.844 10.578 8.625 1 96.69 105 GLU A N 1
ATOM 766 C CA . GLU A 1 105 ? 17 11.867 9.289 1 96.69 105 GLU A CA 1
ATOM 767 C C . GLU A 1 105 ? 16.156 11.922 10.57 1 96.69 105 GLU A C 1
ATOM 769 O O . GLU A 1 105 ? 16.609 12.453 11.586 1 96.69 105 GLU A O 1
ATOM 774 N N . LEU A 1 106 ? 15.031 11.359 10.578 1 96.19 106 LEU A N 1
ATOM 775 C CA . LEU A 1 106 ? 14.102 11.461 11.695 1 96.19 106 LEU A CA 1
ATOM 776 C C . LEU A 1 106 ? 14.492 10.484 12.805 1 96.19 106 LEU A C 1
ATOM 778 O O . LEU A 1 106 ? 14.211 10.734 13.984 1 96.19 106 LEU A O 1
ATOM 782 N N . LEU A 1 107 ? 15.086 9.406 12.438 1 96.19 107 LEU A N 1
ATOM 783 C CA . LEU A 1 107 ? 15.414 8.375 13.414 1 96.19 107 LEU A CA 1
ATOM 784 C C . LEU A 1 107 ? 16.766 8.664 14.078 1 96.19 107 LEU A C 1
ATOM 786 O O . LEU A 1 107 ? 17.125 8 15.047 1 96.19 107 LEU A O 1
ATOM 790 N N . LYS A 1 108 ? 17.5 9.516 13.727 1 90.19 108 LYS A N 1
ATOM 791 C CA . LYS A 1 108 ? 18.734 9.945 14.391 1 90.19 108 LYS A CA 1
ATOM 792 C C . LYS A 1 108 ? 18.422 10.805 15.609 1 90.19 108 LYS A C 1
ATOM 794 O O . LYS A 1 108 ? 17.406 11.492 15.648 1 90.19 108 LYS A O 1
ATOM 799 N N . MET B 1 1 ? -13.297 -15.594 -19.391 1 52.91 1 MET B N 1
ATOM 800 C CA . MET B 1 1 ? -12.195 -16.344 -18.797 1 52.91 1 MET B CA 1
ATOM 801 C C . MET B 1 1 ? -11.961 -15.898 -17.359 1 52.91 1 MET B C 1
ATOM 803 O O . MET B 1 1 ? -11.969 -14.703 -17.062 1 52.91 1 MET B O 1
ATOM 807 N N . ASP B 1 2 ? -11.984 -16.828 -16.391 1 72.75 2 ASP B N 1
ATOM 808 C CA . ASP B 1 2 ? -11.75 -16.609 -14.961 1 72.75 2 ASP B CA 1
ATOM 809 C C . ASP B 1 2 ? -10.406 -15.93 -14.727 1 72.75 2 ASP B C 1
ATOM 811 O O . ASP B 1 2 ? -9.445 -16.156 -15.469 1 72.75 2 ASP B O 1
ATOM 815 N N . SER B 1 3 ? -10.438 -14.875 -13.977 1 77 3 SER B N 1
ATOM 816 C CA . SER B 1 3 ? -9.234 -14.102 -13.68 1 77 3 SER B CA 1
ATOM 817 C C . SER B 1 3 ? -8.047 -15.008 -13.398 1 77 3 SER B C 1
ATOM 819 O O . SER B 1 3 ? -6.926 -14.734 -13.836 1 77 3 SER B O 1
ATOM 821 N N . LYS B 1 4 ? -8.266 -16.141 -12.977 1 80.94 4 LYS B N 1
ATOM 822 C CA . LYS B 1 4 ? -7.199 -17.078 -12.625 1 80.94 4 LYS B CA 1
ATOM 823 C C . LYS B 1 4 ? -6.621 -17.75 -13.875 1 80.94 4 LYS B C 1
ATOM 825 O O . LYS B 1 4 ? -5.41 -17.953 -13.961 1 80.94 4 LYS B O 1
ATOM 830 N N . GLU B 1 5 ? -7.414 -18.031 -14.727 1 84.38 5 GLU B N 1
ATOM 831 C CA . GLU B 1 5 ? -6.988 -18.656 -15.977 1 84.38 5 GLU B CA 1
ATOM 832 C C . GLU B 1 5 ? -6.156 -17.688 -16.812 1 84.38 5 GLU B C 1
ATOM 834 O O . GLU B 1 5 ? -5.16 -18.094 -17.422 1 84.38 5 GLU B O 1
ATOM 839 N N . VAL B 1 6 ? -6.66 -16.547 -16.844 1 85.62 6 VAL B N 1
ATOM 840 C CA . VAL B 1 6 ? -5.945 -15.531 -17.609 1 85.62 6 VAL B CA 1
ATOM 841 C C . VAL B 1 6 ? -4.555 -15.32 -17.016 1 85.62 6 VAL B C 1
ATOM 843 O O . VAL B 1 6 ? -3.564 -15.234 -17.734 1 85.62 6 VAL B O 1
ATOM 846 N N . LEU B 1 7 ? -4.457 -15.289 -15.734 1 88.88 7 LEU B N 1
ATOM 847 C CA . LEU B 1 7 ? -3.184 -15.102 -15.055 1 88.88 7 LEU B CA 1
ATOM 848 C C . LEU B 1 7 ? -2.234 -16.266 -15.336 1 88.88 7 LEU B C 1
ATOM 850 O O . LEU B 1 7 ? -1.037 -16.047 -15.547 1 88.88 7 LEU B O 1
ATOM 854 N N . ALA B 1 8 ? -2.77 -17.438 -15.398 1 90.25 8 ALA B N 1
ATOM 855 C CA . ALA B 1 8 ? -1.967 -18.625 -15.672 1 90.25 8 ALA B CA 1
ATOM 856 C C . ALA B 1 8 ? -1.394 -18.594 -17.094 1 90.25 8 ALA B C 1
ATOM 858 O O . ALA B 1 8 ? -0.232 -18.938 -17.312 1 90.25 8 ALA B O 1
ATOM 859 N N . GLU B 1 9 ? -2.203 -18.219 -18 1 90.94 9 GLU B N 1
ATOM 860 C CA . GLU B 1 9 ? -1.771 -18.125 -19.391 1 90.94 9 GLU B CA 1
ATOM 861 C C . GLU B 1 9 ? -0.695 -17.047 -19.562 1 90.94 9 GLU B C 1
ATOM 863 O O . GLU B 1 9 ? 0.286 -17.25 -20.266 1 90.94 9 GLU B O 1
ATOM 868 N N . GLN B 1 10 ? -0.91 -15.984 -18.984 1 91.5 10 GLN B N 1
ATOM 869 C CA . GLN B 1 10 ? 0.072 -14.906 -19.047 1 91.5 10 GLN B CA 1
ATOM 870 C C . GLN B 1 10 ? 1.391 -15.32 -18.406 1 91.5 10 GLN B C 1
ATOM 872 O O . GLN B 1 10 ? 2.465 -15 -18.922 1 91.5 10 GLN B O 1
ATOM 877 N N . SER B 1 11 ? 1.262 -15.977 -17.312 1 92.75 11 SER B N 1
ATOM 878 C CA . SER B 1 11 ? 2.459 -16.469 -16.641 1 92.75 11 SER B CA 1
ATOM 879 C C . SER B 1 11 ? 3.25 -17.422 -17.531 1 92.75 11 SER B C 1
ATOM 881 O O . SER B 1 11 ? 4.48 -17.375 -17.562 1 92.75 11 SER B O 1
ATOM 883 N N . LYS B 1 12 ? 2.592 -18.219 -18.234 1 94 12 LYS B N 1
ATOM 884 C CA . LYS B 1 12 ? 3.238 -19.125 -19.172 1 94 12 LYS B CA 1
ATOM 885 C C . LYS B 1 12 ? 3.943 -18.359 -20.281 1 94 12 LYS B C 1
ATOM 887 O O . LYS B 1 12 ? 5.078 -18.672 -20.656 1 94 12 LYS B O 1
ATOM 892 N N . LEU B 1 13 ? 3.299 -17.422 -20.859 1 95.38 13 LEU B N 1
ATOM 893 C CA . LEU B 1 13 ? 3.875 -16.609 -21.922 1 95.38 13 LEU B CA 1
ATOM 894 C C . LEU B 1 13 ? 5.137 -15.898 -21.438 1 95.38 13 LEU B C 1
ATOM 896 O O . LEU B 1 13 ? 6.117 -15.797 -22.172 1 95.38 13 LEU B O 1
ATOM 900 N N . PHE B 1 14 ? 5.129 -15.445 -20.234 1 94.88 14 PHE B N 1
ATOM 901 C CA . PHE B 1 14 ? 6.293 -14.781 -19.672 1 94.88 14 PHE B CA 1
ATOM 902 C C . PHE B 1 14 ? 7.461 -15.75 -19.531 1 94.88 14 PHE B C 1
ATOM 904 O O . PHE B 1 14 ? 8.594 -15.414 -19.875 1 94.88 14 PHE B O 1
ATOM 911 N N . ARG B 1 15 ? 7.133 -16.891 -19.047 1 95.69 15 ARG B N 1
ATOM 912 C CA . ARG B 1 15 ? 8.18 -17.891 -18.859 1 95.69 15 ARG B CA 1
ATOM 913 C C . ARG B 1 15 ? 8.805 -18.297 -20.188 1 95.69 15 ARG B C 1
ATOM 915 O O . ARG B 1 15 ? 10.016 -18.531 -20.266 1 95.69 15 ARG B O 1
ATOM 922 N N . GLU B 1 16 ? 8.055 -18.312 -21.172 1 97.19 16 GLU B N 1
ATOM 923 C CA . GLU B 1 16 ? 8.523 -18.766 -22.484 1 97.19 16 GLU B CA 1
ATOM 924 C C . GLU B 1 16 ? 9.305 -17.672 -23.188 1 97.19 16 GLU B C 1
ATOM 926 O O . GLU B 1 16 ? 10.312 -17.938 -23.859 1 97.19 16 GLU B O 1
ATOM 931 N N . ASN B 1 17 ? 8.875 -16.469 -23.078 1 97.88 17 ASN B N 1
ATOM 932 C CA . ASN B 1 17 ? 9.438 -15.406 -23.891 1 97.88 17 ASN B CA 1
ATOM 933 C C . ASN B 1 17 ? 10.477 -14.594 -23.109 1 97.88 17 ASN B C 1
ATOM 935 O O . ASN B 1 17 ? 11.344 -13.961 -23.703 1 97.88 17 ASN B O 1
ATOM 939 N N . LEU B 1 18 ? 10.414 -14.586 -21.812 1 97.75 18 LEU B N 1
ATOM 940 C CA . LEU B 1 18 ? 11.312 -13.812 -20.953 1 97.75 18 LEU B CA 1
ATOM 941 C C . LEU B 1 18 ? 11.781 -14.648 -19.766 1 97.75 18 LEU B C 1
ATOM 943 O O . LEU B 1 18 ? 11.602 -14.242 -18.625 1 97.75 18 LEU B O 1
ATOM 947 N N . PRO B 1 19 ? 12.406 -15.758 -19.953 1 97.06 19 PRO B N 1
ATOM 948 C CA . PRO B 1 19 ? 12.719 -16.703 -18.875 1 97.06 19 PRO B CA 1
ATOM 949 C C . PRO B 1 19 ? 13.625 -16.094 -17.812 1 97.06 19 PRO B C 1
ATOM 951 O O . PRO B 1 19 ? 13.414 -16.328 -16.609 1 97.06 19 PRO B O 1
ATOM 954 N N . ASP B 1 20 ? 14.484 -15.305 -18.297 1 97.94 20 ASP B N 1
ATOM 955 C CA . ASP B 1 20 ? 15.414 -14.742 -17.312 1 97.94 20 ASP B CA 1
ATOM 956 C C . ASP B 1 20 ? 14.734 -13.688 -16.453 1 97.94 20 ASP B C 1
ATOM 958 O O . ASP B 1 20 ? 14.953 -13.625 -15.242 1 97.94 20 ASP B O 1
ATOM 962 N N . VAL B 1 21 ? 13.984 -12.867 -17.125 1 97.19 21 VAL B N 1
ATOM 963 C CA . VAL B 1 21 ? 13.242 -11.836 -16.391 1 97.19 21 VAL B CA 1
ATOM 964 C C . VAL B 1 21 ? 12.281 -12.5 -15.414 1 97.19 21 VAL B C 1
ATOM 966 O O . VAL B 1 21 ? 12.172 -12.07 -14.258 1 97.19 21 VAL B O 1
ATOM 969 N N . THR B 1 22 ? 11.633 -13.539 -15.898 1 97.38 22 THR B N 1
ATOM 970 C CA . THR B 1 22 ? 10.672 -14.242 -15.055 1 97.38 22 THR B CA 1
ATOM 971 C C . THR B 1 22 ? 11.367 -14.852 -13.836 1 97.38 22 THR B C 1
ATOM 973 O O . THR B 1 22 ? 10.875 -14.727 -12.711 1 97.38 22 THR B O 1
ATOM 976 N N . LYS B 1 23 ? 12.453 -15.414 -14.023 1 97.56 23 LYS B N 1
ATOM 977 C CA . LYS B 1 23 ? 13.227 -16.016 -12.93 1 97.56 23 LYS B CA 1
ATOM 978 C C . LYS B 1 23 ? 13.68 -14.945 -11.938 1 97.56 23 LYS B C 1
ATOM 980 O O . LYS B 1 23 ? 13.547 -15.125 -10.727 1 97.56 23 LYS B O 1
ATOM 985 N N . ASN B 1 24 ? 14.25 -13.891 -12.398 1 97.88 24 ASN B N 1
ATOM 986 C CA . ASN B 1 24 ? 14.75 -12.828 -11.531 1 97.88 24 ASN B CA 1
ATOM 987 C C . ASN B 1 24 ? 13.625 -12.188 -10.727 1 97.88 24 ASN B C 1
ATOM 989 O O . ASN B 1 24 ? 13.805 -11.844 -9.562 1 97.88 24 ASN B O 1
ATOM 993 N N . PHE B 1 25 ? 12.492 -12.039 -11.422 1 97.56 25 PHE B N 1
ATOM 994 C CA . PHE B 1 25 ? 11.344 -11.484 -10.719 1 97.56 25 PHE B CA 1
ATOM 995 C C . PHE B 1 25 ? 10.867 -12.438 -9.625 1 97.56 25 PHE B C 1
ATOM 997 O O . PHE B 1 25 ? 10.555 -12 -8.516 1 97.56 25 PHE B O 1
ATOM 1004 N N . SER B 1 26 ? 10.82 -13.688 -9.953 1 97.19 26 SER B N 1
ATOM 1005 C CA . SER B 1 26 ? 10.438 -14.68 -8.961 1 97.19 26 SER B CA 1
ATOM 1006 C C . SER B 1 26 ? 11.414 -14.695 -7.789 1 97.19 26 SER B C 1
ATOM 1008 O O . SER B 1 26 ? 11.008 -14.82 -6.633 1 97.19 26 SER B O 1
ATOM 1010 N N . ASP B 1 27 ? 12.672 -14.578 -8.07 1 98 27 ASP B N 1
ATOM 1011 C CA . ASP B 1 27 ? 13.695 -14.531 -7.027 1 98 27 ASP B CA 1
ATOM 1012 C C . ASP B 1 27 ? 13.531 -13.289 -6.156 1 98 27 ASP B C 1
ATOM 1014 O O . ASP B 1 27 ? 13.695 -13.352 -4.938 1 98 27 ASP B O 1
ATOM 1018 N N . LEU B 1 28 ? 13.242 -12.18 -6.801 1 97.94 28 LEU B N 1
ATOM 1019 C CA . LEU B 1 28 ? 12.977 -10.945 -6.066 1 97.94 28 LEU B CA 1
ATOM 1020 C C . LEU B 1 28 ? 11.805 -11.125 -5.109 1 97.94 28 LEU B C 1
ATOM 1022 O O . LEU B 1 28 ? 11.906 -10.797 -3.924 1 97.94 28 LEU B O 1
ATOM 1026 N N . CYS B 1 29 ? 10.719 -11.656 -5.586 1 97.94 29 CYS B N 1
ATOM 1027 C CA . CYS B 1 29 ? 9.539 -11.875 -4.758 1 97.94 29 CYS B CA 1
ATOM 1028 C C . CYS B 1 29 ? 9.844 -12.836 -3.615 1 97.94 29 CYS B C 1
ATOM 1030 O O . CYS B 1 29 ? 9.391 -12.633 -2.488 1 97.94 29 CYS B O 1
ATOM 1032 N N . GLY B 1 30 ? 10.633 -13.891 -3.934 1 97.56 30 GLY B N 1
ATOM 1033 C CA . GLY B 1 30 ? 11.055 -14.82 -2.893 1 97.56 30 GLY B CA 1
ATOM 1034 C C . GLY B 1 30 ? 11.828 -14.148 -1.774 1 97.56 30 GLY B C 1
ATOM 1035 O O . GLY B 1 30 ? 11.664 -14.5 -0.604 1 97.56 30 GLY B O 1
ATOM 1036 N N . THR B 1 31 ? 12.633 -13.188 -2.08 1 97.69 31 THR B N 1
ATOM 1037 C CA . THR B 1 31 ? 13.43 -12.453 -1.104 1 97.69 31 THR B CA 1
ATOM 1038 C C . THR B 1 31 ? 12.57 -11.469 -0.324 1 97.69 31 THR B C 1
ATOM 1040 O O . THR B 1 31 ? 12.664 -11.383 0.901 1 97.69 31 THR B O 1
ATOM 1043 N N . VAL B 1 32 ? 11.711 -10.805 -0.988 1 97.94 32 VAL B N 1
ATOM 1044 C CA . VAL B 1 32 ? 10.922 -9.703 -0.439 1 97.94 32 VAL B CA 1
ATOM 1045 C C . VAL B 1 32 ? 9.867 -10.25 0.515 1 97.94 32 VAL B C 1
ATOM 1047 O O . VAL B 1 32 ? 9.586 -9.648 1.556 1 97.94 32 VAL B O 1
ATOM 1050 N N . PHE B 1 33 ? 9.336 -11.375 0.205 1 98.12 33 PHE B N 1
ATOM 1051 C CA . PHE B 1 33 ? 8.172 -11.836 0.948 1 98.12 33 PHE B CA 1
ATOM 1052 C C . PHE B 1 33 ? 8.57 -12.875 1.986 1 98.12 33 PHE B C 1
ATOM 1054 O O . PHE B 1 33 ? 7.711 -13.492 2.619 1 98.12 33 PHE B O 1
ATOM 1061 N N . LYS B 1 34 ? 9.891 -12.992 2.158 1 96.44 34 LYS B N 1
ATOM 1062 C CA . LYS B 1 34 ? 10.352 -13.789 3.287 1 96.44 34 LYS B CA 1
ATOM 1063 C C . LYS B 1 34 ? 10.055 -13.094 4.613 1 96.44 34 LYS B C 1
ATOM 1065 O O . LYS B 1 34 ? 10.094 -11.867 4.695 1 96.44 34 LYS B O 1
ATOM 1070 N N . ASP B 1 35 ? 9.812 -13.93 5.688 1 96.38 35 ASP B N 1
ATOM 1071 C CA . ASP B 1 35 ? 9.641 -13.359 7.02 1 96.38 35 ASP B CA 1
ATOM 1072 C C . ASP B 1 35 ? 10.883 -12.586 7.453 1 96.38 35 ASP B C 1
ATOM 1074 O O . ASP B 1 35 ? 12.008 -13 7.168 1 96.38 35 ASP B O 1
ATOM 1078 N N . GLY B 1 36 ? 10.695 -11.508 8.117 1 96.25 36 GLY B N 1
ATOM 1079 C CA . GLY B 1 36 ? 11.695 -10.641 8.719 1 96.25 36 GLY B CA 1
ATOM 1080 C C . GLY B 1 36 ? 11.148 -9.805 9.867 1 96.25 36 GLY B C 1
ATOM 1081 O O . GLY B 1 36 ? 10.461 -10.32 10.742 1 96.25 36 GLY B O 1
ATOM 1082 N N . LYS B 1 37 ? 11.531 -8.547 9.898 1 97.25 37 LYS B N 1
ATOM 1083 C CA . LYS B 1 37 ? 10.922 -7.664 10.883 1 97.25 37 LYS B CA 1
ATOM 1084 C C . LYS B 1 37 ? 9.422 -7.527 10.648 1 97.25 37 LYS B C 1
ATOM 1086 O O . LYS B 1 37 ? 8.656 -7.363 11.602 1 97.25 37 LYS B O 1
ATOM 1091 N N . LEU B 1 38 ? 9.094 -7.473 9.359 1 97.88 38 LEU B N 1
ATOM 1092 C CA . LEU B 1 38 ? 7.695 -7.637 8.977 1 97.88 38 LEU B CA 1
ATOM 1093 C C . LEU B 1 38 ? 7.391 -9.094 8.648 1 97.88 38 LEU B C 1
ATOM 1095 O O . LEU B 1 38 ? 8.18 -9.758 7.969 1 97.88 38 LEU B O 1
ATOM 1099 N N . SER B 1 39 ? 6.25 -9.555 9.125 1 98.31 39 SER B N 1
ATOM 1100 C CA . SER B 1 39 ? 5.824 -10.914 8.812 1 98.31 39 SER B CA 1
ATOM 1101 C C . SER B 1 39 ? 5.301 -11.023 7.387 1 98.31 39 SER B C 1
ATOM 1103 O O . SER B 1 39 ? 4.98 -10.008 6.758 1 98.31 39 SER B O 1
ATOM 1105 N N . LEU B 1 40 ? 5.219 -12.266 6.926 1 98.25 40 LEU B N 1
ATOM 1106 C CA . LEU B 1 40 ? 4.594 -12.508 5.629 1 98.25 40 LEU B CA 1
ATOM 1107 C C . LEU B 1 40 ? 3.182 -11.93 5.594 1 98.25 40 LEU B C 1
ATOM 1109 O O . LEU B 1 40 ? 2.768 -11.352 4.59 1 98.25 40 LEU B O 1
ATOM 1113 N N . LYS B 1 41 ? 2.475 -12.094 6.676 1 98.19 41 LYS B N 1
ATOM 1114 C CA . LYS B 1 41 ? 1.113 -11.578 6.789 1 98.19 41 LYS B CA 1
ATOM 1115 C C . LYS B 1 41 ? 1.081 -10.062 6.578 1 98.19 41 LYS B C 1
ATOM 1117 O O . LYS B 1 41 ? 0.258 -9.555 5.816 1 98.19 41 LYS B O 1
ATOM 1122 N N . GLU B 1 42 ? 1.995 -9.367 7.188 1 98.5 42 GLU B N 1
ATOM 1123 C CA . GLU B 1 42 ? 2.076 -7.91 7.062 1 98.5 42 GLU B CA 1
ATOM 1124 C C . GLU B 1 42 ? 2.461 -7.5 5.641 1 98.5 42 GLU B C 1
ATOM 1126 O O . GLU B 1 42 ? 1.902 -6.547 5.094 1 98.5 42 GLU B O 1
ATOM 1131 N N . LYS B 1 43 ? 3.354 -8.203 5.074 1 98.81 43 LYS B N 1
ATOM 1132 C CA . LYS B 1 43 ? 3.814 -7.879 3.729 1 98.81 43 LYS B CA 1
ATOM 1133 C C . LYS B 1 43 ? 2.721 -8.141 2.695 1 98.81 43 LYS B C 1
ATOM 1135 O O . LYS B 1 43 ? 2.598 -7.398 1.716 1 98.81 43 LYS B O 1
ATOM 1140 N N . GLU B 1 44 ? 1.912 -9.18 2.883 1 98.75 44 GLU B N 1
ATOM 1141 C CA . GLU B 1 44 ? 0.787 -9.445 1.991 1 98.75 44 GLU B CA 1
ATOM 1142 C C . GLU B 1 44 ? -0.277 -8.352 2.107 1 98.75 44 GLU B C 1
ATOM 1144 O O . GLU B 1 44 ? -0.882 -7.961 1.107 1 98.75 44 GLU B O 1
ATOM 1149 N N . LEU B 1 45 ? -0.478 -7.871 3.363 1 98.81 45 LEU B N 1
ATOM 1150 C CA . LEU B 1 45 ? -1.42 -6.773 3.541 1 98.81 45 LEU B CA 1
ATOM 1151 C C . LEU B 1 45 ? -0.95 -5.527 2.793 1 98.81 45 LEU B C 1
ATOM 1153 O O . LEU B 1 45 ? -1.751 -4.844 2.152 1 98.81 45 LEU B O 1
ATOM 1157 N N . ILE B 1 46 ? 0.331 -5.277 2.855 1 98.88 46 ILE B N 1
ATOM 1158 C CA . ILE B 1 46 ? 0.906 -4.125 2.176 1 98.88 46 ILE B CA 1
ATOM 1159 C C . ILE B 1 46 ? 0.764 -4.293 0.664 1 98.88 46 ILE B C 1
ATOM 1161 O O . ILE B 1 46 ? 0.341 -3.365 -0.033 1 98.88 46 ILE B O 1
ATOM 1165 N N . ALA B 1 47 ? 1.072 -5.449 0.152 1 98.81 47 ALA B N 1
ATOM 1166 C CA . ALA B 1 47 ? 0.974 -5.719 -1.28 1 98.81 47 ALA B CA 1
ATOM 1167 C C . ALA B 1 47 ? -0.467 -5.59 -1.766 1 98.81 47 ALA B C 1
ATOM 1169 O O . ALA B 1 47 ? -0.721 -5.039 -2.838 1 98.81 47 ALA B O 1
ATOM 1170 N N . LEU B 1 48 ? -1.399 -6.078 -0.98 1 98.75 48 LEU B N 1
ATOM 1171 C CA . LEU B 1 48 ? -2.809 -5.988 -1.343 1 98.75 48 LEU B CA 1
ATOM 1172 C C . LEU B 1 48 ? -3.273 -4.535 -1.362 1 98.75 48 LEU B C 1
ATOM 1174 O O . LEU B 1 48 ? -4.016 -4.125 -2.26 1 98.75 48 LEU B O 1
ATOM 1178 N N . ALA B 1 49 ? -2.838 -3.777 -0.367 1 98.81 49 ALA B N 1
ATOM 1179 C CA . ALA B 1 49 ? -3.189 -2.361 -0.34 1 98.81 49 ALA B CA 1
ATOM 1180 C C . ALA B 1 49 ? -2.697 -1.648 -1.597 1 98.81 49 ALA B C 1
ATOM 1182 O O . ALA B 1 49 ? -3.428 -0.859 -2.197 1 98.81 49 ALA B O 1
ATOM 1183 N N . ILE B 1 50 ? -1.454 -1.979 -1.958 1 98.69 50 ILE B N 1
ATOM 1184 C CA . ILE B 1 50 ? -0.895 -1.396 -3.172 1 98.69 50 ILE B CA 1
ATOM 1185 C C . ILE B 1 50 ? -1.729 -1.819 -4.379 1 98.69 50 ILE B C 1
ATOM 1187 O O . ILE B 1 50 ? -2.113 -0.983 -5.199 1 98.69 50 ILE B O 1
ATOM 1191 N N . ALA B 1 51 ? -2.072 -3.092 -4.5 1 98.31 51 ALA B N 1
ATOM 1192 C CA . ALA B 1 51 ? -2.828 -3.631 -5.629 1 98.31 51 ALA B CA 1
ATOM 1193 C C . ALA B 1 51 ? -4.168 -2.92 -5.781 1 98.31 51 ALA B C 1
ATOM 1195 O O . ALA B 1 51 ? -4.559 -2.545 -6.891 1 98.31 51 ALA B O 1
ATOM 1196 N N . ILE B 1 52 ? -4.867 -2.719 -4.648 1 98.19 52 ILE B N 1
ATOM 1197 C CA . ILE B 1 52 ? -6.176 -2.076 -4.641 1 98.19 52 ILE B CA 1
ATOM 1198 C C . ILE B 1 52 ? -6.043 -0.637 -5.137 1 98.19 52 ILE B C 1
ATOM 1200 O O . ILE B 1 52 ? -6.84 -0.183 -5.961 1 98.19 52 ILE B O 1
ATOM 1204 N N . THR B 1 53 ? -5.023 -0.003 -4.656 1 97.75 53 THR B N 1
ATOM 1205 C CA . THR B 1 53 ? -4.934 1.432 -4.906 1 97.75 53 THR B CA 1
ATOM 1206 C C . THR B 1 53 ? -4.453 1.705 -6.324 1 97.75 53 THR B C 1
ATOM 1208 O O . THR B 1 53 ? -4.859 2.688 -6.949 1 97.75 53 THR B O 1
ATOM 1211 N N . VAL B 1 54 ? -3.66 0.784 -6.918 1 96.69 54 VAL B N 1
ATOM 1212 C CA . VAL B 1 54 ? -3.182 0.993 -8.281 1 96.69 54 VAL B CA 1
ATOM 1213 C C . VAL B 1 54 ? -4.102 0.277 -9.266 1 96.69 54 VAL B C 1
ATOM 1215 O O . VAL B 1 54 ? -3.844 0.274 -10.477 1 96.69 54 VAL B O 1
ATOM 1218 N N . LYS B 1 55 ? -5.137 -0.377 -8.789 1 96.56 55 LYS B N 1
ATOM 1219 C CA . LYS B 1 55 ? -6.211 -0.986 -9.57 1 96.56 55 LYS B CA 1
ATOM 1220 C C . LYS B 1 55 ? -5.672 -2.098 -10.469 1 96.56 55 LYS B C 1
ATOM 1222 O O . LYS B 1 55 ? -5.984 -2.143 -11.656 1 96.56 55 LYS B O 1
ATOM 1227 N N . CYS B 1 56 ? -4.848 -2.934 -9.945 1 95.69 56 CYS B N 1
ATOM 1228 C CA . CYS B 1 56 ? -4.344 -4.125 -10.617 1 95.69 56 CYS B CA 1
ATOM 1229 C C . CYS B 1 56 ? -5.172 -5.348 -10.258 1 95.69 56 CYS B C 1
ATOM 1231 O O . CYS B 1 56 ? -4.984 -5.941 -9.195 1 95.69 56 CYS B O 1
ATOM 1233 N N . GLU B 1 57 ? -6.02 -5.766 -11.172 1 94.19 57 GLU B N 1
ATOM 1234 C CA . GLU B 1 57 ? -7.008 -6.801 -10.891 1 94.19 57 GLU B CA 1
ATOM 1235 C C . GLU B 1 57 ? -6.332 -8.133 -10.562 1 94.19 57 GLU B C 1
ATOM 1237 O O . GLU B 1 57 ? -6.688 -8.789 -9.586 1 94.19 57 GLU B O 1
ATOM 1242 N N . GLY B 1 58 ? -5.395 -8.516 -11.383 1 94.19 58 GLY B N 1
ATOM 1243 C CA . GLY B 1 58 ? -4.691 -9.758 -11.117 1 94.19 58 GLY B CA 1
ATOM 1244 C C . GLY B 1 58 ? -3.971 -9.766 -9.781 1 94.19 58 GLY B C 1
ATOM 1245 O O . GLY B 1 58 ? -3.957 -10.781 -9.086 1 94.19 58 GLY B O 1
ATOM 1246 N N . CYS B 1 59 ? -3.408 -8.641 -9.391 1 97.06 59 CYS B N 1
ATOM 1247 C CA . CYS B 1 59 ? -2.686 -8.539 -8.125 1 97.06 59 CYS B CA 1
ATOM 1248 C C . CYS B 1 59 ? -3.643 -8.617 -6.941 1 97.06 59 CYS B C 1
ATOM 1250 O O . CYS B 1 59 ? -3.295 -9.156 -5.891 1 97.06 59 CYS B O 1
ATOM 1252 N N . VAL B 1 60 ? -4.848 -8.016 -7.156 1 97.12 60 VAL B N 1
ATOM 1253 C CA . VAL B 1 60 ? -5.836 -8.07 -6.086 1 97.12 60 VAL B CA 1
ATOM 1254 C C . VAL B 1 60 ? -6.188 -9.523 -5.777 1 97.12 60 VAL B C 1
ATOM 1256 O O . VAL B 1 60 ? -6.242 -9.922 -4.609 1 97.12 60 VAL B O 1
ATOM 1259 N N . VAL B 1 61 ? -6.379 -10.297 -6.773 1 95.44 61 VAL B N 1
ATOM 1260 C CA . VAL B 1 61 ? -6.703 -11.711 -6.59 1 95.44 61 VAL B CA 1
ATOM 1261 C C . VAL B 1 61 ? -5.535 -12.43 -5.926 1 95.44 61 VAL B C 1
ATOM 1263 O O . VAL B 1 61 ? -5.719 -13.156 -4.945 1 95.44 61 VAL B O 1
ATOM 1266 N N . HIS B 1 62 ? -4.398 -12.203 -6.438 1 96.38 62 HIS B N 1
ATOM 1267 C CA . HIS B 1 62 ? -3.203 -12.891 -5.957 1 96.38 62 HIS B CA 1
ATOM 1268 C C . HIS B 1 62 ? -2.918 -12.547 -4.5 1 96.38 62 HIS B C 1
ATOM 1270 O O . HIS B 1 62 ? -2.711 -13.445 -3.678 1 96.38 62 HIS B O 1
ATOM 1276 N N . HIS B 1 63 ? -2.98 -11.336 -4.133 1 98.25 63 HIS B N 1
ATOM 1277 C CA . HIS B 1 63 ? -2.541 -10.938 -2.803 1 98.25 63 HIS B CA 1
ATOM 1278 C C . HIS B 1 63 ? -3.68 -11.047 -1.792 1 98.25 63 HIS B C 1
ATOM 1280 O O . HIS B 1 63 ? -3.439 -11.125 -0.585 1 98.25 63 HIS B O 1
ATOM 1286 N N . THR B 1 64 ? -4.934 -11.016 -2.262 1 98.19 64 THR B N 1
ATOM 1287 C CA . THR B 1 64 ? -6 -11.398 -1.346 1 98.19 64 THR B CA 1
ATOM 1288 C C . THR B 1 64 ? -5.836 -12.852 -0.903 1 98.19 64 THR B C 1
ATOM 129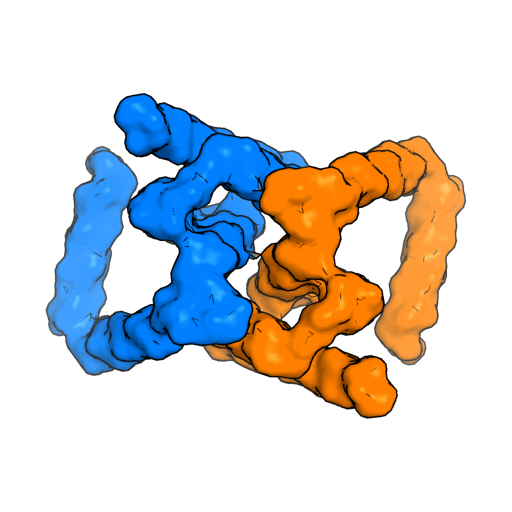0 O O . THR B 1 64 ? -5.922 -13.156 0.289 1 98.19 64 THR B O 1
ATOM 1293 N N . THR B 1 65 ? -5.59 -13.719 -1.879 1 97.81 65 THR B N 1
ATOM 1294 C CA . THR B 1 65 ? -5.344 -15.125 -1.575 1 97.81 65 THR B CA 1
ATOM 1295 C C . THR B 1 65 ? -4.133 -15.273 -0.66 1 97.81 65 THR B C 1
ATOM 1297 O O . THR B 1 65 ? -4.168 -16.031 0.309 1 97.81 65 THR B O 1
ATOM 1300 N N . GLY B 1 66 ? -3.068 -14.523 -0.977 1 97.94 66 GLY B N 1
ATOM 1301 C CA . GLY B 1 66 ? -1.88 -14.539 -0.138 1 97.94 66 GLY B CA 1
ATOM 1302 C C . GLY B 1 66 ? -2.152 -14.109 1.291 1 97.94 66 GLY B C 1
ATOM 1303 O O . GLY B 1 66 ? -1.613 -14.695 2.234 1 97.94 66 GLY B O 1
ATOM 1304 N N . CYS B 1 67 ? -2.961 -13.078 1.481 1 98.5 67 CYS B N 1
ATOM 1305 C CA . CYS B 1 67 ? -3.336 -12.602 2.809 1 98.5 67 CYS B CA 1
ATOM 1306 C C . CYS B 1 67 ? -4.043 -13.695 3.6 1 98.5 67 CYS B C 1
ATOM 1308 O O . CYS B 1 67 ? -3.68 -13.977 4.746 1 98.5 67 CYS B O 1
ATOM 1310 N N . VAL B 1 68 ? -5.012 -14.312 2.982 1 98.38 68 VAL B N 1
ATOM 1311 C CA . VAL B 1 68 ? -5.793 -15.344 3.662 1 98.38 68 VAL B CA 1
ATOM 1312 C C . VAL B 1 68 ? -4.898 -16.531 3.998 1 98.38 68 VAL B C 1
ATOM 1314 O O . VAL B 1 68 ? -4.938 -17.047 5.117 1 98.38 68 VAL B O 1
ATOM 1317 N N . ASP B 1 69 ? -4.066 -16.969 3.059 1 98.12 69 ASP B N 1
ATOM 1318 C CA . ASP B 1 69 ? -3.154 -18.094 3.275 1 98.12 69 ASP B CA 1
ATOM 1319 C C . ASP B 1 69 ? -2.182 -17.781 4.414 1 98.12 69 ASP B C 1
ATOM 1321 O O . ASP B 1 69 ? -1.771 -18.703 5.141 1 98.12 69 ASP B O 1
ATOM 1325 N N . ALA B 1 70 ? -1.844 -16.516 4.629 1 98.06 70 ALA B N 1
ATOM 1326 C CA . ALA 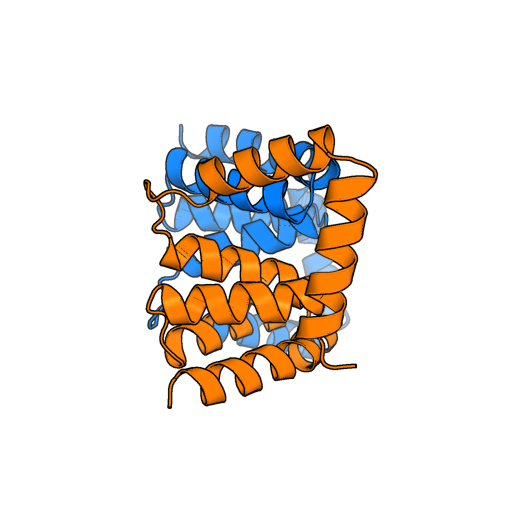B 1 70 ? -0.883 -16.109 5.652 1 98.06 70 ALA B CA 1
ATOM 1327 C C . ALA B 1 70 ? -1.565 -15.922 7.004 1 98.06 70 ALA B C 1
ATOM 1329 O O . ALA B 1 70 ? -0.906 -15.633 8 1 98.06 70 ALA B O 1
ATOM 1330 N N . GLY B 1 71 ? -2.924 -15.961 6.992 1 98.06 71 GLY B N 1
ATOM 1331 C CA . GLY B 1 71 ? -3.641 -15.953 8.258 1 98.06 71 GLY B CA 1
ATOM 1332 C C . GLY B 1 71 ? -4.332 -14.633 8.539 1 98.06 71 GLY B C 1
ATOM 1333 O O . GLY B 1 71 ? -4.727 -14.359 9.672 1 98.06 71 GLY B O 1
ATOM 1334 N N . CYS B 1 72 ? -4.445 -13.812 7.551 1 98.06 72 CYS B N 1
ATOM 1335 C CA . CYS B 1 72 ? -5.176 -12.57 7.746 1 98.06 72 CYS B CA 1
ATOM 1336 C C . CYS B 1 72 ? -6.648 -12.836 8.031 1 98.06 72 CYS B C 1
ATOM 1338 O O . CYS B 1 72 ? 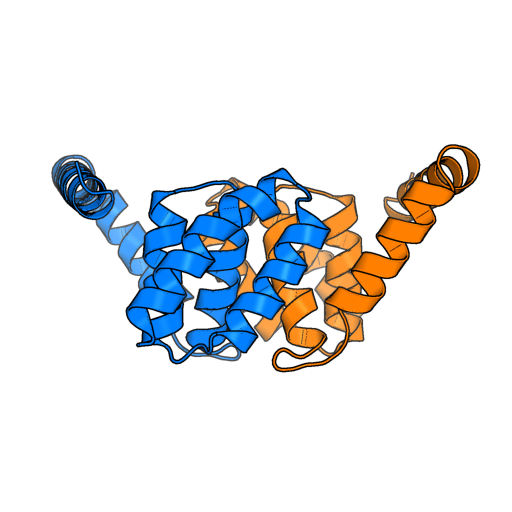-7.25 -13.719 7.418 1 98.06 72 CYS B O 1
ATOM 1340 N N . THR B 1 73 ? -7.168 -11.977 8.969 1 97.88 73 THR B N 1
ATOM 1341 C CA . THR B 1 73 ? -8.594 -12.055 9.258 1 97.88 73 THR B CA 1
ATOM 1342 C C . THR B 1 73 ? -9.375 -11.055 8.406 1 97.88 73 THR B C 1
ATOM 1344 O O . THR B 1 73 ? -8.781 -10.156 7.797 1 97.88 73 THR B O 1
ATOM 1347 N N . MET B 1 74 ? -10.742 -11.312 8.406 1 97.44 74 MET B N 1
ATOM 1348 C CA . MET B 1 74 ? -11.602 -10.367 7.703 1 97.44 74 MET B CA 1
ATOM 1349 C C . MET B 1 74 ? -11.461 -8.961 8.289 1 97.44 74 MET B C 1
ATOM 1351 O O . MET B 1 74 ? -11.484 -7.973 7.551 1 97.44 74 MET B O 1
ATOM 1355 N N . GLU B 1 75 ? -11.266 -8.898 9.594 1 97.81 75 GLU B N 1
ATOM 1356 C CA . GLU B 1 75 ? -11.117 -7.605 10.258 1 97.81 75 GLU B CA 1
ATOM 1357 C C . GLU B 1 75 ? -9.828 -6.91 9.844 1 97.81 75 GLU B C 1
ATOM 1359 O O . GLU B 1 75 ? -9.812 -5.703 9.602 1 97.81 75 GLU B O 1
ATOM 1364 N N . GLU B 1 76 ? -8.75 -7.625 9.758 1 98.25 76 GLU B N 1
ATOM 1365 C CA . GLU B 1 76 ? -7.48 -7.055 9.336 1 98.25 76 GLU B CA 1
ATOM 1366 C C . GLU B 1 76 ? -7.555 -6.551 7.895 1 98.25 76 GLU B C 1
ATOM 1368 O O . GLU B 1 76 ? -7.086 -5.453 7.59 1 98.25 76 GLU B O 1
ATOM 1373 N N . ILE B 1 77 ? -8.195 -7.312 7.051 1 98.62 77 ILE B N 1
ATOM 1374 C CA . ILE B 1 77 ? -8.344 -6.941 5.648 1 98.62 77 ILE B CA 1
ATOM 1375 C C . ILE B 1 77 ? -9.242 -5.711 5.535 1 98.62 77 ILE B C 1
ATOM 1377 O O . ILE B 1 77 ? -8.938 -4.781 4.777 1 98.62 77 ILE B O 1
ATOM 1381 N N . SER B 1 78 ? -10.273 -5.656 6.336 1 98.31 78 SER B N 1
ATOM 1382 C CA . SER B 1 78 ? -11.195 -4.527 6.312 1 98.31 78 SER B CA 1
ATOM 1383 C C . SER B 1 78 ? -10.516 -3.248 6.789 1 98.31 78 SER B C 1
ATOM 1385 O O . SER B 1 78 ? -10.711 -2.182 6.199 1 98.31 78 SER B O 1
ATOM 1387 N N . GLU B 1 79 ? -9.766 -3.365 7.828 1 98.44 79 GLU B N 1
ATOM 1388 C CA . GLU B 1 79 ? -9.055 -2.189 8.32 1 98.44 79 GLU B CA 1
ATOM 1389 C C . GLU B 1 79 ? -8.031 -1.697 7.301 1 98.44 79 GLU B C 1
ATOM 1391 O O . GLU B 1 79 ? -7.871 -0.49 7.109 1 98.44 79 GLU B O 1
ATOM 1396 N N . MET B 1 80 ? -7.332 -2.619 6.656 1 98.69 80 MET B N 1
ATOM 1397 C CA . MET B 1 80 ? -6.402 -2.242 5.594 1 98.69 80 MET B CA 1
ATOM 1398 C C . MET B 1 80 ? -7.133 -1.527 4.461 1 98.69 80 MET B C 1
ATOM 1400 O O . MET B 1 80 ? -6.645 -0.523 3.939 1 98.69 80 MET B O 1
ATOM 1404 N N . ILE B 1 81 ? -8.305 -1.954 4.121 1 98.62 81 ILE B N 1
ATOM 1405 C CA . ILE B 1 81 ? -9.086 -1.341 3.057 1 98.62 81 ILE B CA 1
ATOM 1406 C C . ILE B 1 81 ? -9.492 0.076 3.461 1 98.62 81 ILE B C 1
ATOM 1408 O O . ILE B 1 81 ? -9.531 0.981 2.625 1 98.62 81 ILE B O 1
ATOM 1412 N N . GLY B 1 82 ? -9.727 0.251 4.781 1 98.56 82 GLY B N 1
ATOM 1413 C CA . GLY B 1 82 ? -9.938 1.61 5.254 1 98.56 82 GLY B CA 1
ATOM 1414 C C . GLY B 1 82 ? -8.805 2.551 4.895 1 98.56 82 GLY B C 1
ATOM 1415 O O . GLY B 1 82 ? -9.039 3.68 4.461 1 98.56 82 GLY B O 1
ATOM 1416 N N . VAL B 1 83 ? -7.59 2.074 5.051 1 98.69 83 VAL B N 1
ATOM 1417 C CA . VAL B 1 83 ? -6.426 2.881 4.695 1 98.69 83 VAL B CA 1
ATOM 1418 C C . VAL B 1 83 ? -6.422 3.152 3.193 1 98.69 83 VAL B C 1
ATOM 1420 O O . VAL B 1 83 ? -6.148 4.273 2.758 1 98.69 83 VAL B O 1
ATOM 1423 N N . CYS B 1 84 ? -6.812 2.15 2.393 1 98.56 84 CYS B N 1
ATOM 1424 C CA . CYS B 1 84 ? -6.895 2.326 0.948 1 98.56 84 CYS B CA 1
ATOM 1425 C C . CYS B 1 84 ? -7.898 3.418 0.59 1 98.56 84 CYS B C 1
ATOM 1427 O O . CYS B 1 84 ? -7.66 4.211 -0.325 1 98.56 84 CYS B O 1
ATOM 1429 N N . VAL B 1 85 ? -9.008 3.436 1.251 1 98 85 VAL B N 1
ATOM 1430 C CA . VAL B 1 85 ? -10.055 4.406 0.966 1 98 85 VAL B CA 1
ATOM 1431 C C . VAL B 1 85 ? -9.586 5.809 1.344 1 98 85 VAL B C 1
ATOM 1433 O O . VAL B 1 85 ? -9.805 6.766 0.597 1 98 85 VAL B O 1
ATOM 1436 N N . ALA B 1 86 ? -8.906 5.914 2.484 1 98.19 86 ALA B N 1
ATOM 1437 C CA . ALA B 1 86 ? -8.359 7.207 2.895 1 98.19 86 ALA B CA 1
ATOM 1438 C C . ALA B 1 86 ? -7.324 7.707 1.893 1 98.19 86 ALA B C 1
ATOM 1440 O O . ALA B 1 86 ? -7.254 8.906 1.61 1 98.19 86 ALA B O 1
ATOM 1441 N N . MET B 1 87 ? -6.633 6.812 1.312 1 97.81 87 MET B N 1
ATOM 1442 C CA . MET B 1 87 ? -5.504 7.172 0.457 1 97.81 87 MET B CA 1
ATOM 1443 C C . MET B 1 87 ? -5.949 7.328 -0.994 1 97.81 87 MET B C 1
ATOM 1445 O O . MET B 1 87 ? -5.375 8.125 -1.741 1 97.81 87 MET B O 1
ATOM 1449 N N . GLY B 1 88 ? -6.98 6.566 -1.394 1 97.19 88 GLY B N 1
ATOM 1450 C CA . GLY B 1 88 ? -7.316 6.508 -2.807 1 97.19 88 GLY B CA 1
ATOM 1451 C C . GLY B 1 88 ? -8.758 6.875 -3.096 1 97.19 88 GLY B C 1
ATOM 1452 O O . GLY B 1 88 ? -9.211 6.801 -4.242 1 97.19 88 GLY B O 1
ATOM 1453 N N . GLY B 1 89 ? -9.562 7.094 -2.078 1 96.25 89 GLY B N 1
ATOM 1454 C CA . GLY B 1 89 ? -10.922 7.59 -2.23 1 96.25 89 GLY B CA 1
ATOM 1455 C C . GLY B 1 89 ? -11.867 6.566 -2.824 1 96.25 89 GLY B C 1
ATOM 1456 O O . GLY B 1 89 ? -11.766 5.371 -2.523 1 96.25 89 GLY B O 1
ATOM 1457 N N . GLY B 1 90 ? -12.812 7.141 -3.543 1 95.19 90 GLY B N 1
ATOM 1458 C CA . GLY B 1 90 ? -13.883 6.363 -4.148 1 95.19 90 GLY B CA 1
ATOM 1459 C C . GLY B 1 90 ? -13.375 5.25 -5.047 1 95.19 90 GLY B C 1
ATOM 1460 O O . GLY B 1 90 ? -13.828 4.109 -4.949 1 95.19 90 GLY B O 1
ATOM 1461 N N . PRO B 1 91 ? -12.461 5.574 -5.922 1 95.25 91 PRO B N 1
ATOM 1462 C CA . PRO B 1 91 ? -11.938 4.523 -6.793 1 95.25 91 PRO B CA 1
ATOM 1463 C C . PRO B 1 91 ? -11.359 3.346 -6.012 1 95.25 91 PRO B C 1
ATOM 1465 O O . PRO B 1 91 ? -11.594 2.188 -6.359 1 95.25 91 PRO B O 1
ATOM 1468 N N . SER B 1 92 ? -10.617 3.621 -4.941 1 96.75 92 SER B N 1
ATOM 1469 C CA . SER B 1 92 ? -10.086 2.539 -4.117 1 96.75 92 SER B CA 1
ATOM 1470 C C . SER B 1 92 ? -11.211 1.779 -3.416 1 96.75 92 SER B C 1
ATOM 1472 O O . SER B 1 92 ? -11.156 0.553 -3.301 1 96.75 92 SER B O 1
ATOM 1474 N N . LYS B 1 93 ? -12.195 2.506 -2.959 1 95.81 93 LYS B N 1
ATOM 1475 C CA . LYS B 1 93 ? -13.352 1.871 -2.328 1 95.81 93 LYS B CA 1
ATOM 1476 C C . LYS B 1 93 ? -14.023 0.883 -3.279 1 95.81 93 LYS B C 1
ATOM 1478 O O . LYS B 1 93 ? -14.312 -0.253 -2.896 1 95.81 93 LYS B O 1
ATOM 1483 N N . THR B 1 94 ? -14.219 1.28 -4.488 1 93.88 94 THR B N 1
ATOM 1484 C CA . THR B 1 94 ? -14.883 0.449 -5.484 1 93.88 94 THR B CA 1
ATOM 1485 C C . THR B 1 94 ? -14.039 -0.781 -5.812 1 93.88 94 THR B C 1
ATOM 1487 O O . THR B 1 94 ? -14.555 -1.901 -5.848 1 93.88 94 THR B O 1
ATOM 1490 N N . PHE B 1 95 ? -12.805 -0.554 -5.973 1 93.69 95 PHE B N 1
ATOM 1491 C CA . PHE B 1 95 ? -11.914 -1.646 -6.359 1 93.69 95 PHE B CA 1
ATOM 1492 C C . PHE B 1 95 ? -11.742 -2.633 -5.215 1 93.69 95 PHE B C 1
ATOM 1494 O O . PHE B 1 95 ? -11.57 -3.832 -5.441 1 93.69 95 PHE B O 1
ATOM 1501 N N . ALA B 1 96 ? -11.789 -2.16 -4.027 1 96.25 96 ALA B N 1
ATOM 1502 C CA . ALA B 1 96 ? -11.609 -2.992 -2.842 1 96.25 96 ALA B CA 1
ATOM 1503 C C . ALA B 1 96 ? -12.742 -4.004 -2.705 1 96.25 96 ALA B C 1
ATOM 1505 O O . ALA B 1 96 ? -12.609 -5.008 -2.002 1 96.25 96 ALA B O 1
ATOM 1506 N N . GLY B 1 97 ? -13.852 -3.723 -3.336 1 96.06 97 GLY B N 1
ATOM 1507 C CA . GLY B 1 97 ? -14.984 -4.637 -3.289 1 96.06 97 GLY B CA 1
ATOM 1508 C C . GLY B 1 97 ? -14.633 -6.043 -3.734 1 96.06 97 GLY B C 1
ATOM 1509 O O . GLY B 1 97 ? -15.086 -7.02 -3.137 1 96.06 97 GLY B O 1
ATOM 1510 N N . LYS B 1 98 ? -13.812 -6.125 -4.664 1 93.81 98 LYS B N 1
ATOM 1511 C CA . LYS B 1 98 ? -13.375 -7.43 -5.164 1 93.81 98 LYS B CA 1
ATOM 1512 C C . LYS B 1 98 ? -12.57 -8.18 -4.105 1 93.81 98 LYS B C 1
ATOM 1514 O O . LYS B 1 98 ? -12.742 -9.391 -3.936 1 93.81 98 LYS B O 1
ATOM 1519 N N . ALA B 1 99 ? -11.688 -7.48 -3.49 1 96.5 99 ALA B N 1
ATOM 1520 C CA . ALA B 1 99 ? -10.875 -8.094 -2.439 1 96.5 99 ALA B CA 1
ATOM 1521 C C . ALA B 1 99 ? -11.75 -8.594 -1.293 1 96.5 99 ALA B C 1
ATOM 1523 O O . ALA B 1 99 ? -11.531 -9.688 -0.773 1 96.5 99 ALA B O 1
ATOM 1524 N N . LEU B 1 100 ? -12.734 -7.801 -0.923 1 97.25 100 LEU B N 1
ATOM 1525 C CA . LEU B 1 100 ? -13.633 -8.188 0.162 1 97.25 100 LEU B CA 1
ATOM 1526 C C . LEU B 1 100 ? -14.422 -9.438 -0.204 1 97.25 100 LEU B C 1
ATOM 1528 O O . LEU B 1 100 ? -14.547 -10.352 0.607 1 97.25 100 LEU B O 1
ATOM 1532 N N . GLN B 1 101 ? -14.922 -9.469 -1.392 1 96.69 101 GLN B N 1
ATOM 1533 C CA . GLN B 1 101 ? -15.703 -10.617 -1.852 1 96.69 101 GLN B CA 1
ATOM 1534 C C . GLN B 1 101 ? -14.859 -11.891 -1.857 1 96.69 101 GLN B C 1
ATOM 1536 O O . GLN B 1 101 ? -15.305 -12.938 -1.38 1 96.69 101 GLN B O 1
ATOM 1541 N N . LEU B 1 102 ? -13.758 -11.805 -2.371 1 95.94 102 LEU B N 1
ATOM 1542 C CA . LEU B 1 102 ? -12.867 -12.953 -2.459 1 95.94 102 LEU B CA 1
ATOM 1543 C C . LEU B 1 102 ? -12.43 -13.414 -1.071 1 95.94 102 LEU B C 1
ATOM 1545 O O . LEU B 1 102 ? -12.406 -14.609 -0.789 1 95.94 102 LEU B O 1
ATOM 1549 N N . ALA B 1 103 ? -12.031 -12.508 -0.225 1 97.44 103 ALA B N 1
ATOM 1550 C CA . ALA B 1 103 ? -11.625 -12.844 1.136 1 97.44 103 ALA B CA 1
ATOM 1551 C C . ALA B 1 103 ? -12.742 -13.57 1.879 1 97.44 103 ALA B C 1
ATOM 1553 O O . ALA B 1 103 ? -12.492 -14.555 2.58 1 97.44 103 ALA B O 1
ATOM 1554 N N . GLU B 1 104 ? -13.938 -13.031 1.724 1 97 104 GLU B N 1
ATOM 1555 C CA . GLU B 1 104 ? -15.078 -13.672 2.363 1 97 104 GLU B CA 1
ATOM 1556 C C . GLU B 1 104 ? -15.242 -15.117 1.889 1 97 104 GLU B C 1
ATOM 1558 O O . GLU B 1 104 ? -15.531 -16.016 2.688 1 97 104 GLU B O 1
ATOM 1563 N N . GLU B 1 105 ? -15.07 -15.344 0.658 1 96.56 105 GLU B N 1
ATOM 1564 C CA . GLU B 1 105 ? -15.195 -16.672 0.075 1 96.56 105 GLU B CA 1
ATOM 1565 C C . GLU B 1 105 ? -14.094 -17.609 0.576 1 96.56 105 GLU B C 1
ATOM 1567 O O . GLU B 1 105 ? -14.352 -18.781 0.861 1 96.56 105 GLU B O 1
ATOM 1572 N N . LEU B 1 106 ? -12.953 -17.125 0.737 1 96.12 106 LEU B N 1
ATOM 1573 C CA . LEU B 1 106 ? -11.805 -17.953 1.091 1 96.12 106 LEU B CA 1
ATOM 1574 C C . LEU B 1 106 ? -11.797 -18.266 2.584 1 96.12 106 LEU B C 1
ATOM 1576 O O . LEU B 1 106 ? -11.273 -19.297 3.006 1 96.12 106 LEU B O 1
ATOM 1580 N N . LEU B 1 107 ? -12.328 -17.391 3.359 1 96.12 107 LEU B N 1
ATOM 1581 C CA . LEU B 1 107 ? -12.289 -17.562 4.809 1 96.12 107 LEU B CA 1
ATOM 1582 C C . LEU B 1 107 ? -13.461 -18.422 5.289 1 96.12 107 LEU B C 1
ATOM 1584 O O . LEU B 1 107 ? -13.516 -18.797 6.457 1 96.12 107 LEU B O 1
ATOM 1588 N N . LYS B 1 108 ? -14.352 -18.734 4.598 1 90.25 108 LYS B N 1
ATOM 1589 C CA . LYS B 1 108 ? -15.43 -19.656 4.938 1 90.25 108 LYS B CA 1
ATOM 1590 C C . LYS B 1 108 ? -14.938 -21.094 4.918 1 90.25 108 LYS B C 1
ATOM 1592 O O . LYS B 1 108 ? -14.008 -21.438 4.176 1 90.25 108 LYS B O 1
#

Organism: Finegoldia magna (strain ATCC 29328 / DSM 20472 / WAL 2508) (NCBI:txid334413)

Secondary structure (DSSP, 8-state):
--HHHHHHHHHHHHHHH-HHHHHHHHHHHHHHTS-SSS-HHHHHHHHHHHHHHHT-HHHHHHHHHHHHHTT--HHHHHHHHHHHHHHHHHHHHHHHHHHHHHHHHHH-/--HHHHHHHHHHHHHHH-HHHHHHHHHHHHHHTS-SSS-HHHHHHHHHHHHHHHT-HHHHHHHHHHHHHTT--HHHHHHHHHHHHHHHHHHHHHHHHHHHHHHHHHH-

InterPro domains:
  IPR003779 Alkyl hydroperoxide reductase AhpD/CMD-like [PF02627] (19-100)
  IPR004675 Alkylhydroperoxidase AhpD core [TIGR00778] (36-82)
  IPR029032 AhpD-like [G3DSA:1.20.1290.10] (2-108)
  IPR029032 AhpD-like [SSF69118] (12-101)

Solvent-accessible surface area (backbone atoms only — not comparable to full-atom values): 11243 Å² total; per-residue (Å²): 127,57,73,63,55,54,51,50,53,50,50,50,52,38,47,71,76,35,46,64,60,45,49,53,50,51,51,49,48,57,62,50,57,41,72,62,90,47,45,43,40,54,50,24,50,37,49,25,42,38,19,30,58,71,65,36,67,72,44,27,55,52,24,37,53,46,18,48,75,55,64,52,47,73,64,44,53,49,51,49,47,41,46,30,28,72,75,43,37,65,64,16,49,59,49,37,49,57,42,52,53,51,44,56,61,67,72,102,128,57,73,64,55,53,52,52,54,52,51,50,52,39,46,72,76,35,46,66,60,45,49,52,51,51,49,49,46,58,63,49,56,42,72,63,90,47,43,44,40,55,51,24,50,38,50,26,42,37,19,30,56,70,65,36,67,70,46,27,55,52,24,37,50,46,18,48,76,55,64,52,46,74,64,45,53,49,50,49,48,40,47,29,28,72,74,43,37,68,66,17,49,61,49,39,49,58,42,53,55,51,44,56,62,65,72,101

Radius of gyration: 17.69 Å; Cα contacts (8 Å, |Δi|>4): 250; chains: 2; bounding box: 36×48×40 Å

Foldseek 3Di:
DPLVVVVVVVLVVCCVPPVPVSVVVVVVCVVQQPDDPDHNLRVLLVQCLVCLQVVPLSSVLVSLVSNVVSPHDLVNNVVSLVVSCVVRNPSSVVSCVVSSVNNVVSND/DPLVVVVVVVLVVCCVPPVPVSVVVVVVCVVQQPDDPDHNLRVLLVQCLVCLQVVPLSSVLVSLVSNVVSPHDLVNNVVSLVVSCVVRNPSSVVSCVVSSVNNVVSND

Nearest PDB structures (foldseek):
  5dik-assembly1_A  TM=9.349E-01  e=6.188E-07  Legionella pneumophila
  1vke-assembly1_A  TM=8.694E-01  e=1.531E-04  Thermotoga maritima MSB8
  1p8c-assembly1_B  TM=8.955E-01  e=3.128E-04  Thermotoga maritima
  1p8c-assembly1_A  TM=8.868E-01  e=5.771E-04  Thermotoga maritima
  2af7-assembly1_F  TM=6.954E-01  e=2.535E-03  Methanothermobacter thermautotrophicus

pLDDT: mean 95.69, std 5.89, range [52.91, 98.88]